Protein AF-A0A7Y2BCK3-F1 (afdb_monomer)

Mean predicted aligned error: 11.13 Å

Solvent-accessible surface area (backbone atoms only — not comparable to full-atom values): 11074 Å² total; per-residue (Å²): 118,50,78,43,62,47,98,85,68,47,69,37,36,41,38,41,73,64,92,89,54,73,45,38,37,38,45,57,86,55,35,32,26,47,72,89,39,81,45,35,42,51,53,100,53,35,34,34,30,66,45,73,72,34,45,85,80,38,72,44,79,44,58,61,60,30,71,58,57,48,76,44,50,20,14,27,37,40,29,35,29,29,45,40,78,15,57,39,37,36,42,43,14,52,76,38,77,44,80,39,88,71,47,43,71,51,91,92,41,46,80,46,78,48,76,46,71,61,82,76,62,79,88,41,76,38,62,36,38,45,46,55,50,100,86,65,50,68,35,35,34,32,30,61,77,78,72,79,85,60,85,56,82,86,26,51,76,45,78,51,49,65,46,99,84,68,49,69,55,79,74,94,81,82,96,77,93,80,81,87,71,97,80,82,81,80,135

Structure (mmCIF, N/CA/C/O backbone):
data_AF-A0A7Y2BCK3-F1
#
_entry.id   AF-A0A7Y2BCK3-F1
#
loop_
_atom_site.group_PDB
_atom_site.id
_atom_site.type_symbol
_atom_site.label_atom_id
_atom_site.label_alt_id
_atom_site.label_comp_id
_atom_site.label_asym_id
_atom_site.label_entity_id
_atom_site.label_seq_id
_atom_site.pdbx_PDB_ins_code
_atom_site.Cartn_x
_atom_site.Cartn_y
_atom_site.Cartn_z
_atom_site.occupancy
_atom_site.B_iso_or_equiv
_atom_site.auth_seq_id
_atom_site.auth_comp_id
_atom_site.auth_asym_id
_atom_site.auth_atom_id
_atom_site.pdbx_PDB_model_num
ATOM 1 N N . MET A 1 1 ? -6.746 15.003 18.433 1.00 86.12 1 MET A N 1
ATOM 2 C CA . MET A 1 1 ? -7.603 13.903 17.927 1.00 86.12 1 MET A CA 1
ATOM 3 C C . MET A 1 1 ? -8.877 13.864 18.757 1.00 86.12 1 MET A C 1
ATOM 5 O O . MET A 1 1 ? -8.801 14.179 19.937 1.00 86.12 1 MET A O 1
ATOM 9 N N . ILE A 1 2 ? -10.017 13.510 18.163 1.00 90.81 2 ILE A N 1
ATOM 10 C CA . ILE A 1 2 ? -11.317 13.408 18.849 1.00 90.81 2 ILE A CA 1
ATOM 11 C C . ILE A 1 2 ? -11.884 12.011 18.590 1.00 90.81 2 ILE A C 1
ATOM 13 O O . ILE A 1 2 ? -11.864 11.558 17.448 1.00 90.81 2 ILE A O 1
ATOM 17 N N . TYR A 1 3 ? -12.400 11.347 19.622 1.00 93.75 3 TYR A N 1
ATOM 18 C CA . TYR A 1 3 ? -12.991 10.011 19.525 1.00 93.75 3 TYR A CA 1
ATOM 19 C C . TYR A 1 3 ? -14.462 10.045 19.947 1.00 93.75 3 TYR A C 1
ATOM 21 O O . TYR A 1 3 ? -14.817 10.769 20.877 1.00 93.75 3 TYR A O 1
ATOM 29 N N . LYS A 1 4 ? -15.316 9.268 19.275 1.00 93.75 4 LYS A N 1
ATOM 30 C CA . LYS A 1 4 ? -16.707 9.041 19.690 1.00 93.75 4 LYS A CA 1
ATOM 31 C C . LYS A 1 4 ? -16.950 7.555 19.891 1.00 93.75 4 LYS A C 1
ATOM 33 O O . LYS A 1 4 ? -16.646 6.762 18.999 1.00 93.75 4 LYS A O 1
ATOM 38 N N . TYR A 1 5 ? -17.543 7.223 21.030 1.00 94.00 5 TYR A N 1
ATOM 39 C CA . TYR A 1 5 ? -17.850 5.859 21.438 1.00 94.00 5 TYR A CA 1
ATOM 40 C C . TYR A 1 5 ? -19.351 5.684 21.658 1.00 94.00 5 TYR A C 1
ATOM 42 O O . TYR A 1 5 ? -20.050 6.632 22.024 1.00 94.00 5 TYR A O 1
ATOM 50 N N . GLY A 1 6 ? -19.840 4.468 21.441 1.00 89.81 6 GLY A N 1
ATOM 51 C CA . GLY A 1 6 ? -21.158 4.041 21.889 1.00 89.81 6 GLY A CA 1
ATOM 52 C C . GLY A 1 6 ? -21.221 3.881 23.405 1.00 89.81 6 GLY A C 1
ATOM 53 O O . GLY A 1 6 ? -20.197 3.764 24.077 1.00 89.81 6 GLY A O 1
ATOM 54 N N . ALA A 1 7 ? -22.437 3.800 23.949 1.00 91.06 7 ALA A N 1
ATOM 55 C CA . ALA A 1 7 ? -22.654 3.528 25.375 1.00 91.06 7 ALA A CA 1
ATOM 56 C C . ALA A 1 7 ? -22.077 2.170 25.832 1.00 91.06 7 ALA A C 1
ATOM 58 O O . ALA A 1 7 ? -21.841 1.963 27.016 1.00 91.06 7 ALA A O 1
ATOM 59 N N . ASN A 1 8 ? -21.833 1.257 24.890 1.00 92.00 8 ASN A N 1
ATOM 60 C CA . ASN A 1 8 ? -21.194 -0.041 25.098 1.00 92.00 8 ASN A CA 1
ATOM 61 C C . ASN A 1 8 ? -19.653 0.000 24.981 1.00 92.00 8 ASN A C 1
ATOM 63 O O . ASN A 1 8 ? -19.024 -1.053 24.983 1.00 92.00 8 ASN A O 1
ATOM 67 N N . GLY A 1 9 ? -19.046 1.183 24.818 1.00 88.75 9 GLY A N 1
ATOM 68 C CA . GLY A 1 9 ? -17.598 1.351 24.654 1.00 88.75 9 GLY A CA 1
ATOM 69 C C . GLY A 1 9 ? -17.070 1.091 23.238 1.00 88.75 9 GLY A C 1
ATOM 70 O O . GLY A 1 9 ? -15.873 1.232 23.004 1.00 88.75 9 GLY A O 1
ATOM 71 N N . THR A 1 10 ? -17.923 0.750 22.266 1.00 90.69 10 THR A N 1
ATOM 72 C CA . THR A 1 10 ? -17.492 0.567 20.872 1.00 90.69 10 THR A CA 1
ATOM 73 C C . THR A 1 10 ? -17.064 1.898 20.261 1.00 90.69 10 THR A C 1
ATOM 75 O O . THR A 1 10 ? -17.814 2.872 20.309 1.00 90.69 10 THR A O 1
ATOM 78 N N . LEU A 1 11 ? -15.873 1.951 19.660 1.00 91.81 11 LEU A N 1
ATOM 79 C CA . LEU A 1 11 ? -15.420 3.114 18.897 1.00 91.81 11 LEU A CA 1
ATOM 80 C C . LEU A 1 11 ? -16.245 3.249 17.612 1.00 91.81 11 LEU A C 1
ATOM 82 O O . LEU A 1 11 ? -16.281 2.318 16.817 1.00 91.81 11 LEU A O 1
ATOM 86 N N . PHE A 1 12 ? -16.850 4.418 17.393 1.00 93.19 12 PHE A N 1
ATOM 87 C CA . PHE A 1 12 ? -17.615 4.726 16.180 1.00 93.19 12 PHE A CA 1
ATOM 88 C C . PHE A 1 12 ? -16.951 5.764 15.288 1.00 93.19 12 PHE A C 1
ATOM 90 O O . PHE A 1 12 ? -17.125 5.712 14.078 1.00 93.19 12 PHE A O 1
ATOM 97 N N . ARG A 1 13 ? -16.194 6.711 15.852 1.00 95.12 13 ARG A N 1
ATOM 98 C CA . ARG A 1 13 ? -15.546 7.762 15.056 1.00 95.12 13 ARG A CA 1
ATOM 99 C C . ARG A 1 13 ? -14.217 8.189 15.642 1.00 95.12 13 ARG A C 1
ATOM 101 O O . ARG A 1 13 ? -14.104 8.394 16.849 1.00 95.12 13 ARG A O 1
ATOM 108 N N . LYS A 1 14 ? -13.254 8.442 14.762 1.00 94.62 14 LYS A N 1
ATOM 109 C CA . LYS A 1 14 ? -12.003 9.143 15.044 1.00 94.62 14 LYS A CA 1
ATOM 110 C C . LYS A 1 14 ? -11.880 10.352 14.120 1.00 94.62 14 LYS A C 1
ATOM 112 O O . LYS A 1 14 ? -11.988 10.221 12.909 1.00 94.62 14 LYS A O 1
ATOM 117 N N . VAL A 1 15 ? -11.605 11.524 14.683 1.00 93.00 15 VAL A N 1
ATOM 118 C CA . VAL A 1 15 ? -11.299 12.747 13.931 1.00 93.00 15 VAL A CA 1
ATOM 119 C C . VAL A 1 15 ? -9.857 13.156 14.202 1.00 93.00 15 VAL A C 1
ATOM 121 O O . VAL A 1 15 ? -9.455 13.364 15.354 1.00 93.00 15 VAL A O 1
ATOM 124 N N . THR A 1 16 ? -9.079 13.286 13.134 1.00 91.31 16 THR A N 1
ATOM 125 C CA . THR A 1 16 ? -7.698 13.772 13.166 1.00 91.31 16 THR A CA 1
ATOM 126 C C . THR A 1 16 ? -7.648 15.123 12.469 1.00 91.31 16 THR A C 1
ATOM 128 O O . THR A 1 16 ? -8.132 15.252 11.352 1.00 91.31 16 THR A O 1
ATOM 131 N N . ILE A 1 17 ? -7.080 16.129 13.129 1.00 87.94 17 ILE A N 1
ATOM 132 C CA . ILE A 1 17 ? -6.948 17.483 12.587 1.00 87.94 17 ILE A CA 1
ATOM 133 C C . ILE A 1 17 ? -5.450 17.727 12.436 1.00 87.94 17 ILE A C 1
ATOM 135 O O . ILE A 1 17 ? -4.784 18.009 13.429 1.00 87.94 17 ILE A O 1
ATOM 139 N N . ASN A 1 18 ? -4.943 17.562 11.216 1.00 76.31 18 ASN A N 1
ATOM 140 C CA . ASN A 1 18 ? -3.590 17.955 10.831 1.00 76.31 18 ASN A CA 1
ATOM 141 C C . ASN A 1 18 ? -3.761 19.038 9.755 1.00 76.31 18 ASN A C 1
ATOM 143 O O . ASN A 1 18 ? -4.418 18.782 8.750 1.00 76.31 18 ASN A 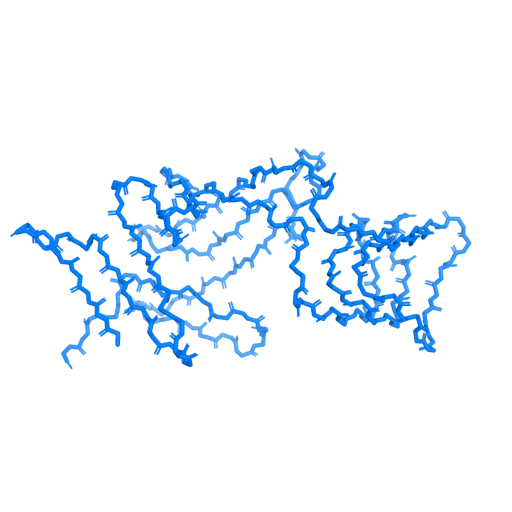O 1
ATOM 147 N N . ASP A 1 19 ? -3.249 20.244 9.999 1.00 56.94 19 ASP A N 1
ATOM 148 C CA . ASP A 1 19 ? -3.197 21.351 9.028 1.00 56.94 19 ASP A CA 1
ATOM 149 C C . ASP A 1 19 ? -4.547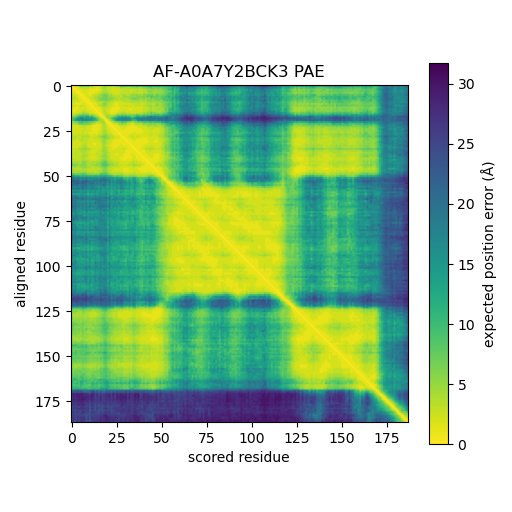 21.766 8.403 1.00 56.94 19 ASP A C 1
ATOM 151 O O . ASP A 1 19 ? -4.684 21.965 7.200 1.00 56.94 19 ASP A O 1
ATOM 155 N N . SER A 1 20 ? -5.553 21.972 9.260 1.00 71.75 20 SER A N 1
ATOM 156 C CA . SER A 1 20 ? -6.865 22.587 8.958 1.00 71.75 20 SER A CA 1
ATOM 157 C C . SER A 1 20 ? -7.897 21.752 8.186 1.00 71.75 20 SER A C 1
ATOM 159 O O . SER A 1 20 ? -9.067 22.134 8.192 1.00 71.75 20 SER A O 1
ATOM 161 N N . ILE A 1 21 ? -7.541 20.599 7.608 1.00 78.25 21 ILE A N 1
ATOM 162 C CA . ILE A 1 21 ? -8.526 19.675 7.016 1.00 78.25 21 ILE A CA 1
ATOM 163 C C . ILE A 1 21 ? -8.767 18.502 7.980 1.00 78.25 21 ILE A C 1
ATOM 165 O O . ILE A 1 21 ? -7.853 17.712 8.236 1.00 78.25 21 ILE A O 1
ATOM 169 N N . PRO A 1 22 ? -9.978 18.356 8.548 1.00 84.94 22 PRO A N 1
ATOM 170 C CA . PRO A 1 22 ? -10.284 17.224 9.407 1.00 84.94 22 PRO A CA 1
ATOM 171 C C . PRO A 1 22 ? -10.370 15.937 8.578 1.00 84.94 22 PRO A C 1
ATOM 173 O O . PRO A 1 22 ? -11.172 15.838 7.656 1.00 84.94 22 PRO A O 1
ATOM 176 N N . LYS A 1 23 ? -9.585 14.921 8.948 1.00 89.19 23 LYS A N 1
ATOM 177 C CA . LYS A 1 23 ? -9.788 13.537 8.500 1.00 89.19 23 LYS A CA 1
ATOM 178 C C . LYS A 1 23 ? -10.753 12.854 9.457 1.00 89.19 23 LYS A C 1
ATOM 180 O O . LYS A 1 23 ? -10.454 12.735 10.651 1.00 89.19 23 LYS A O 1
ATOM 185 N N . VAL A 1 24 ? -11.891 12.405 8.944 1.00 92.62 24 VAL A N 1
ATOM 186 C CA . VAL A 1 24 ? -12.929 11.715 9.714 1.00 92.62 24 VAL A CA 1
ATOM 187 C C . VAL A 1 24 ? -12.912 10.243 9.337 1.00 92.62 24 VAL A C 1
ATOM 189 O O . VAL A 1 24 ? -13.117 9.907 8.179 1.00 92.62 24 VAL A O 1
ATOM 192 N N . LYS A 1 25 ? -12.663 9.369 10.313 1.00 93.56 25 LYS A N 1
ATOM 193 C CA . LYS A 1 25 ? -12.772 7.920 10.153 1.00 93.56 25 LYS A CA 1
ATOM 194 C C . LYS A 1 25 ? -13.950 7.398 10.963 1.00 93.56 25 LYS A C 1
ATOM 196 O O . LYS A 1 25 ? -13.974 7.604 12.178 1.00 93.56 25 LYS A O 1
ATOM 201 N N . ASP A 1 26 ? -14.897 6.746 10.304 1.00 95.06 26 ASP A N 1
ATOM 202 C CA . ASP A 1 26 ? -16.061 6.111 10.922 1.00 95.06 26 ASP A CA 1
ATOM 203 C C . ASP A 1 26 ? -15.913 4.591 10.919 1.00 95.06 26 ASP A C 1
ATOM 205 O O . ASP A 1 26 ? -15.428 4.015 9.952 1.00 95.06 26 ASP A O 1
ATOM 209 N N . TYR A 1 27 ? -16.337 3.955 12.008 1.00 94.69 27 TYR A N 1
ATOM 210 C CA . TYR A 1 27 ? -16.251 2.515 12.235 1.00 94.69 27 TYR A CA 1
ATOM 211 C C . TYR A 1 27 ? -17.672 1.975 12.416 1.00 94.69 27 TYR A C 1
ATOM 213 O O . TYR A 1 27 ? -18.249 2.089 13.497 1.00 94.69 27 TYR A O 1
ATOM 221 N N . ILE A 1 28 ? -18.270 1.427 11.358 1.00 92.94 28 ILE A N 1
ATOM 222 C CA . ILE A 1 28 ? -19.665 0.969 11.357 1.00 92.94 28 ILE A CA 1
ATOM 223 C C . ILE A 1 28 ? -19.692 -0.529 11.060 1.00 92.94 28 ILE A C 1
ATOM 225 O O . ILE A 1 28 ? -19.706 -0.964 9.909 1.00 92.94 28 ILE A O 1
ATOM 229 N N . GLY A 1 29 ? -19.700 -1.328 12.129 1.00 91.06 29 GLY A N 1
ATOM 230 C CA . GLY A 1 29 ? -19.609 -2.784 12.027 1.00 91.06 29 GLY A CA 1
ATOM 231 C C . GLY A 1 29 ? -18.319 -3.202 11.321 1.00 91.06 29 GLY A C 1
ATOM 232 O O . GLY A 1 29 ? -17.220 -2.803 11.720 1.00 91.06 29 GLY A O 1
ATOM 233 N N . ASP A 1 30 ? -18.467 -3.977 10.251 1.00 94.12 30 ASP A N 1
ATOM 234 C CA . ASP A 1 30 ? -17.345 -4.449 9.444 1.00 94.12 30 ASP A CA 1
ATOM 235 C C . ASP A 1 30 ? -16.844 -3.411 8.430 1.00 94.12 30 ASP A C 1
ATOM 237 O O . ASP A 1 30 ? -15.820 -3.635 7.795 1.00 94.12 30 ASP A O 1
ATOM 241 N N . ILE A 1 31 ? -17.505 -2.258 8.289 1.00 94.75 31 ILE A N 1
ATOM 242 C CA . ILE A 1 31 ? -17.139 -1.243 7.298 1.00 94.75 31 ILE A CA 1
ATOM 243 C C . ILE A 1 31 ? -16.509 -0.032 7.987 1.00 94.75 31 ILE A C 1
ATOM 245 O O . ILE A 1 31 ? -17.096 0.573 8.887 1.00 94.75 31 ILE A O 1
ATOM 249 N N . ASP A 1 32 ? -15.316 0.335 7.533 1.00 94.19 32 ASP A N 1
ATOM 250 C CA . ASP A 1 32 ? -14.675 1.604 7.852 1.00 94.19 32 ASP A CA 1
ATOM 251 C C . ASP A 1 32 ? -14.922 2.603 6.722 1.00 94.19 32 ASP A C 1
ATOM 253 O O . ASP A 1 32 ? -14.783 2.262 5.545 1.00 94.19 32 ASP A O 1
ATOM 257 N N . TYR A 1 33 ? -15.203 3.851 7.087 1.00 92.00 33 TYR A N 1
ATOM 258 C CA . TYR A 1 33 ? -15.305 4.967 6.151 1.00 92.00 33 TYR A CA 1
ATOM 259 C C . TYR A 1 33 ? -14.229 6.002 6.453 1.00 92.00 33 TYR A C 1
ATOM 261 O O . TYR A 1 33 ? -13.951 6.284 7.620 1.00 92.00 33 TYR A O 1
ATOM 269 N N . LEU A 1 34 ? -13.661 6.602 5.413 1.00 89.69 34 LEU A N 1
ATOM 270 C CA . LEU A 1 34 ? -12.767 7.747 5.496 1.00 89.69 34 LEU A CA 1
ATOM 271 C C . LEU A 1 34 ? -13.407 8.904 4.731 1.00 89.69 34 LEU A C 1
ATOM 273 O O . LEU A 1 34 ? -13.564 8.831 3.522 1.00 89.69 34 LEU A O 1
ATOM 277 N N . ASN A 1 35 ? -13.754 9.978 5.440 1.00 88.94 35 ASN A N 1
ATOM 278 C CA . ASN A 1 35 ? -14.421 11.154 4.876 1.00 88.94 35 ASN A CA 1
ATOM 279 C C . ASN A 1 35 ? -15.677 10.797 4.056 1.00 88.94 35 ASN A C 1
ATOM 281 O O . ASN A 1 35 ? -15.848 11.296 2.954 1.00 88.94 35 ASN A O 1
ATOM 285 N N . GLU A 1 36 ? -16.547 9.945 4.611 1.00 88.94 36 GLU A N 1
ATOM 286 C CA . GLU A 1 36 ? -17.803 9.459 3.996 1.00 88.94 36 GLU A CA 1
ATOM 287 C C . GLU A 1 36 ? -17.639 8.425 2.866 1.00 88.94 36 GLU A C 1
ATOM 289 O O . GLU A 1 36 ? -18.595 7.710 2.568 1.00 88.94 36 GLU A O 1
ATOM 294 N N . ASP A 1 37 ? -16.433 8.237 2.327 1.00 87.56 37 ASP A N 1
ATOM 295 C CA . ASP A 1 37 ? -16.128 7.161 1.383 1.00 87.56 37 ASP A CA 1
ATOM 296 C C . ASP A 1 37 ? -15.775 5.851 2.093 1.00 87.56 37 ASP A C 1
ATOM 298 O O . ASP A 1 37 ? -15.164 5.849 3.163 1.00 87.56 37 ASP A O 1
ATOM 302 N N . ILE A 1 38 ? -16.130 4.712 1.488 1.00 89.38 38 ILE A N 1
ATOM 303 C CA . ILE A 1 38 ? -15.723 3.391 1.991 1.00 89.38 38 ILE A CA 1
ATOM 304 C C . ILE A 1 38 ? -14.196 3.276 1.915 1.00 89.38 38 ILE A C 1
ATOM 306 O O . ILE A 1 38 ? -13.623 3.338 0.828 1.00 89.38 38 ILE A O 1
ATOM 310 N N . ASP A 1 39 ? -13.573 3.051 3.071 1.00 88.25 39 ASP A N 1
ATOM 311 C CA . ASP A 1 39 ? -12.136 2.808 3.233 1.00 88.25 39 ASP A CA 1
ATOM 312 C C . ASP A 1 39 ? -11.868 1.297 3.231 1.00 88.25 39 ASP A C 1
ATOM 314 O O . ASP A 1 39 ? -11.135 0.779 2.387 1.00 88.25 39 ASP A O 1
ATOM 318 N N . LYS A 1 40 ? -12.520 0.557 4.143 1.00 93.06 40 LYS A N 1
ATOM 319 C CA . LYS A 1 40 ? -12.306 -0.891 4.304 1.00 93.06 40 LYS A CA 1
ATOM 320 C C . LYS A 1 40 ? -13.589 -1.647 4.588 1.00 93.06 40 LYS A C 1
ATOM 322 O O . LYS A 1 40 ? -14.418 -1.192 5.364 1.00 93.06 40 LYS A O 1
ATOM 327 N N . ILE A 1 41 ? -13.694 -2.852 4.043 1.00 94.88 41 ILE A N 1
ATOM 328 C CA . ILE A 1 41 ? -14.712 -3.846 4.389 1.00 94.88 41 ILE A CA 1
ATOM 329 C C . ILE A 1 41 ? -13.988 -5.033 5.021 1.00 94.88 41 ILE A C 1
ATOM 331 O O . ILE A 1 41 ? -13.274 -5.772 4.350 1.00 94.88 41 ILE A O 1
ATOM 335 N N . LYS A 1 42 ? -14.126 -5.207 6.327 1.00 94.62 42 LYS A N 1
ATOM 336 C CA . LYS A 1 42 ? -13.458 -6.253 7.102 1.00 94.62 42 LYS A CA 1
ATOM 337 C C . LYS A 1 42 ? -14.201 -7.575 6.956 1.00 94.62 42 LYS A C 1
ATOM 339 O O . LYS A 1 42 ? -15.416 -7.621 6.801 1.00 94.62 42 LYS A O 1
ATOM 344 N N . HIS A 1 43 ? -13.456 -8.663 7.046 1.00 93.50 43 HIS A N 1
ATOM 345 C CA . HIS A 1 43 ? -13.994 -10.012 7.154 1.00 93.50 43 HIS A CA 1
ATOM 346 C C . HIS A 1 43 ? -13.098 -10.847 8.074 1.00 93.50 43 HIS A C 1
ATOM 348 O O . HIS A 1 43 ? -12.034 -10.408 8.509 1.00 93.50 43 HIS A O 1
ATOM 354 N N . GLN A 1 44 ? -13.512 -12.079 8.377 1.00 92.38 44 GLN A N 1
ATOM 355 C CA . GLN A 1 44 ? -12.822 -12.940 9.349 1.00 92.38 44 GLN A CA 1
ATOM 356 C C . GLN A 1 44 ? -11.318 -13.115 9.064 1.00 92.38 44 GLN A C 1
ATOM 358 O O . GLN A 1 44 ? -10.510 -13.171 9.992 1.00 92.38 44 GLN A O 1
ATOM 363 N N . ASN A 1 45 ? -10.962 -13.163 7.780 1.00 92.50 45 ASN A N 1
ATOM 364 C CA .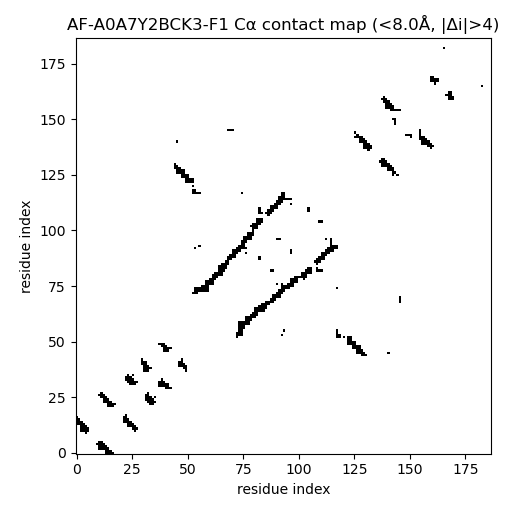 ASN A 1 45 ? -9.615 -13.471 7.304 1.00 92.50 45 ASN A CA 1
ATOM 365 C C . ASN A 1 45 ? -8.846 -12.244 6.800 1.00 92.50 45 ASN A C 1
ATOM 367 O O . ASN A 1 45 ? -7.803 -12.429 6.185 1.00 92.50 45 ASN A O 1
ATOM 371 N N . GLY A 1 46 ? -9.341 -11.023 7.017 1.00 94.88 46 GLY A N 1
ATOM 372 C CA . GLY A 1 46 ? -8.668 -9.810 6.560 1.00 94.88 46 GLY A CA 1
ATOM 373 C C . GLY A 1 46 ? -9.630 -8.677 6.229 1.00 94.88 46 GLY A C 1
ATOM 374 O O . GLY A 1 46 ? -10.551 -8.390 6.995 1.00 94.88 46 GLY A O 1
ATOM 375 N N . TYR A 1 47 ? -9.381 -7.982 5.126 1.00 95.38 47 TYR A N 1
ATOM 376 C CA . TYR A 1 47 ? -10.209 -6.866 4.691 1.00 95.38 47 TYR A CA 1
ATOM 377 C C . TYR A 1 47 ? -10.083 -6.608 3.190 1.00 95.38 47 TYR A C 1
ATOM 379 O O . TYR A 1 47 ? -9.052 -6.833 2.563 1.00 95.38 47 TYR A O 1
ATOM 387 N N . ILE A 1 48 ? -11.137 -6.040 2.633 1.00 93.94 48 ILE A N 1
ATOM 388 C CA . ILE A 1 48 ? -11.182 -5.507 1.284 1.00 93.94 48 ILE A CA 1
ATOM 389 C C . ILE A 1 48 ? -10.980 -3.996 1.392 1.00 93.94 48 ILE A C 1
ATOM 391 O O . ILE A 1 48 ? -11.598 -3.358 2.242 1.00 93.94 48 ILE A O 1
ATOM 395 N N . GLN A 1 49 ? -10.124 -3.417 0.560 1.00 90.12 49 GLN A N 1
ATOM 396 C CA . GLN A 1 49 ? -9.951 -1.963 0.463 1.00 90.12 49 GLN A CA 1
ATOM 397 C C . GLN A 1 49 ? -9.981 -1.539 -1.001 1.00 90.12 49 GLN A C 1
ATOM 399 O O . GLN A 1 49 ? -9.717 -2.360 -1.884 1.00 90.12 49 GLN A O 1
ATOM 404 N N . LYS A 1 50 ? -10.299 -0.274 -1.278 1.00 80.94 50 LYS A N 1
ATOM 405 C CA . LYS A 1 50 ? -10.117 0.255 -2.632 1.00 80.94 50 LYS A CA 1
ATOM 406 C C . LYS A 1 50 ? -8.626 0.197 -2.983 1.00 80.94 50 LYS A C 1
ATOM 408 O O . LYS A 1 50 ? -7.783 0.636 -2.203 1.00 80.94 50 LYS A O 1
ATOM 413 N N . LYS A 1 51 ? -8.299 -0.400 -4.130 1.00 74.50 51 LYS A N 1
ATOM 414 C CA . LYS A 1 51 ? -6.965 -0.338 -4.731 1.00 74.50 51 LYS A CA 1
ATOM 415 C C . LYS A 1 51 ? -6.872 1.042 -5.364 1.00 74.50 51 LYS A C 1
ATOM 417 O O . LYS A 1 51 ? -7.418 1.256 -6.445 1.00 74.50 51 LYS A O 1
ATOM 422 N N . ASP A 1 52 ? -6.240 1.978 -4.662 1.00 66.50 52 ASP A N 1
ATOM 423 C CA . ASP A 1 52 ? -5.922 3.281 -5.238 1.00 66.50 52 ASP A CA 1
ATOM 424 C C . ASP A 1 52 ? -4.985 3.040 -6.421 1.00 66.50 52 ASP A C 1
ATOM 426 O O . ASP A 1 52 ? -3.805 2.732 -6.245 1.00 66.50 52 ASP A O 1
ATOM 430 N N . TYR A 1 53 ? -5.532 3.129 -7.635 1.00 62.66 53 TYR A N 1
ATOM 431 C CA . TYR A 1 53 ? -4.768 2.891 -8.854 1.00 62.66 53 TYR A CA 1
ATOM 432 C C . TYR A 1 53 ? -3.639 3.872 -9.016 1.00 62.66 53 TYR A C 1
ATOM 434 O O . TYR A 1 53 ? -2.652 3.534 -9.628 1.00 62.66 53 TYR A O 1
ATOM 442 N N . CYS A 1 54 ? -3.787 5.076 -8.494 1.00 64.12 54 CYS A N 1
ATOM 443 C CA . CYS A 1 54 ? -2.751 6.074 -8.456 1.00 64.12 54 CYS A CA 1
ATOM 444 C C . CYS A 1 54 ? -3.067 6.999 -7.289 1.00 64.12 54 CYS A C 1
ATOM 446 O O . CYS A 1 54 ? -4.214 7.394 -7.080 1.00 64.12 54 CYS A O 1
ATOM 448 N N . ASN A 1 55 ? -2.030 7.379 -6.553 1.00 67.44 55 ASN A N 1
ATOM 449 C CA . ASN A 1 55 ? -2.122 8.480 -5.617 1.00 67.44 55 ASN A CA 1
ATOM 450 C C . ASN A 1 55 ? -1.618 9.758 -6.322 1.00 67.44 55 ASN A C 1
ATOM 452 O O . ASN A 1 55 ? -0.417 9.832 -6.606 1.00 67.44 55 ASN A O 1
ATOM 456 N N . PRO A 1 56 ? -2.483 10.769 -6.548 1.00 67.00 56 PRO A N 1
ATOM 457 C CA . PRO A 1 56 ? -2.165 11.980 -7.319 1.00 67.00 56 PRO A CA 1
ATOM 458 C C . PRO A 1 56 ? -1.165 12.909 -6.611 1.00 67.00 56 PRO A C 1
ATOM 460 O O . PRO A 1 56 ? -0.820 13.973 -7.105 1.00 67.00 56 PRO A O 1
ATOM 463 N N . THR A 1 57 ? -0.689 12.530 -5.424 1.00 74.00 57 THR A N 1
ATOM 464 C CA . THR A 1 57 ? 0.353 13.256 -4.683 1.00 74.00 57 THR A CA 1
ATOM 465 C C . THR A 1 57 ? 1.607 12.417 -4.447 1.00 74.00 57 THR A C 1
ATOM 467 O O . THR A 1 57 ? 2.605 12.922 -3.933 1.00 74.00 57 THR A O 1
ATOM 470 N N . LEU A 1 58 ? 1.577 11.127 -4.794 1.00 82.44 58 LEU A N 1
ATOM 471 C CA . LEU A 1 58 ? 2.697 10.226 -4.565 1.00 82.44 58 LEU A CA 1
ATOM 472 C C . LEU A 1 58 ? 3.809 10.499 -5.577 1.00 82.44 58 LEU A C 1
ATOM 474 O O . LEU A 1 58 ? 3.585 10.459 -6.783 1.00 82.44 58 LEU A O 1
ATOM 478 N N . GLN A 1 59 ? 5.016 10.705 -5.060 1.00 87.56 59 GLN A N 1
ATOM 479 C CA . GLN A 1 59 ? 6.255 10.684 -5.830 1.00 87.56 59 GLN A CA 1
ATOM 480 C C . GLN A 1 59 ? 6.950 9.347 -5.563 1.00 87.56 59 GLN A C 1
ATOM 482 O O . GLN A 1 59 ? 7.271 9.027 -4.415 1.00 87.56 59 GLN A O 1
ATOM 487 N N . LEU A 1 60 ? 7.132 8.542 -6.603 1.00 89.62 60 LEU A N 1
ATOM 488 C CA . LEU A 1 60 ? 7.704 7.208 -6.518 1.00 89.62 60 LEU A CA 1
ATOM 489 C C . LEU A 1 60 ? 9.156 7.228 -6.998 1.00 89.62 60 LEU A C 1
ATOM 491 O O . LEU A 1 60 ? 9.447 7.691 -8.097 1.00 89.62 60 LEU A O 1
ATOM 495 N N . HIS A 1 61 ? 10.056 6.687 -6.182 1.00 92.50 61 HIS A N 1
ATOM 496 C CA . HIS A 1 61 ? 11.462 6.511 -6.528 1.00 92.50 61 HIS A CA 1
ATOM 497 C C . HIS A 1 61 ? 11.755 5.020 -6.659 1.00 92.50 61 HIS A C 1
ATOM 499 O O . HIS A 1 61 ? 11.593 4.274 -5.697 1.00 92.50 61 HIS A O 1
ATOM 505 N N . LEU A 1 62 ? 12.153 4.601 -7.856 1.00 92.38 62 LEU A N 1
ATOM 506 C CA . LEU A 1 62 ? 12.399 3.211 -8.212 1.00 92.38 62 LEU A CA 1
ATOM 507 C C . LEU A 1 62 ? 13.885 3.005 -8.508 1.00 92.38 62 LEU A C 1
ATOM 509 O O . LEU A 1 62 ? 14.471 3.703 -9.341 1.00 92.38 62 LEU A O 1
ATOM 513 N N . SER A 1 63 ? 14.487 2.038 -7.828 1.00 93.12 63 SER A N 1
ATOM 514 C CA . SER A 1 63 ? 15.894 1.667 -7.968 1.00 93.12 63 SER A CA 1
ATOM 515 C C . SER A 1 63 ? 16.044 0.160 -8.144 1.00 93.12 63 SER A C 1
ATOM 517 O O . SER A 1 63 ? 15.058 -0.577 -8.141 1.00 93.12 63 SER A O 1
ATOM 519 N N . ASP A 1 64 ? 17.293 -0.272 -8.306 1.00 94.19 64 ASP A N 1
ATOM 520 C CA . ASP A 1 64 ? 17.686 -1.680 -8.335 1.00 94.19 64 ASP A CA 1
ATOM 521 C C . ASP A 1 64 ? 17.044 -2.464 -9.487 1.00 94.19 64 ASP A C 1
ATOM 523 O O . ASP A 1 64 ? 16.772 -1.909 -10.555 1.00 94.19 64 ASP A O 1
ATOM 527 N N . ASN A 1 65 ? 16.891 -3.769 -9.305 1.00 92.62 65 ASN A N 1
ATOM 528 C CA . ASN A 1 65 ? 16.317 -4.669 -10.287 1.00 92.62 65 ASN A CA 1
ATOM 529 C C . ASN A 1 65 ? 14.791 -4.730 -10.149 1.00 92.62 65 ASN A C 1
ATOM 531 O O . ASN A 1 65 ? 14.222 -4.690 -9.056 1.00 92.62 65 ASN A O 1
ATOM 535 N N . GLU A 1 66 ? 14.104 -4.840 -11.277 1.00 92.69 66 GLU A N 1
ATOM 536 C CA . GLU A 1 66 ? 12.723 -5.298 -11.317 1.00 92.69 66 GLU A CA 1
ATOM 537 C C . GLU A 1 66 ? 12.711 -6.832 -11.306 1.00 92.69 66 GLU A C 1
ATOM 539 O O . GLU A 1 66 ? 12.917 -7.473 -12.336 1.00 92.69 66 GLU A O 1
ATOM 544 N N . GLU A 1 67 ? 12.485 -7.422 -10.133 1.00 89.00 67 GLU A N 1
ATOM 545 C CA . GLU A 1 67 ? 12.487 -8.881 -9.963 1.00 89.00 67 GLU A CA 1
ATOM 546 C C . GLU A 1 67 ? 11.261 -9.564 -10.587 1.00 89.00 67 GLU A C 1
ATOM 548 O O . GLU A 1 67 ? 11.351 -10.695 -11.057 1.00 89.00 67 GLU A O 1
ATOM 553 N N . ILE A 1 68 ? 10.127 -8.867 -10.657 1.00 83.69 68 ILE A N 1
ATOM 554 C CA . ILE A 1 68 ? 8.855 -9.403 -11.150 1.00 83.69 68 ILE A CA 1
ATOM 555 C C . ILE A 1 68 ? 8.123 -8.377 -12.011 1.00 83.69 68 ILE A C 1
ATOM 557 O O . ILE A 1 68 ? 8.288 -7.174 -11.838 1.00 83.69 68 ILE A O 1
ATOM 561 N N . SER A 1 69 ? 7.305 -8.844 -12.952 1.00 86.50 69 SER A N 1
ATOM 562 C CA . SER A 1 69 ? 6.540 -7.945 -13.817 1.00 86.50 69 SER A CA 1
ATOM 563 C C . SER A 1 69 ? 5.472 -7.202 -13.014 1.00 86.50 69 SER A C 1
ATOM 565 O O . SER A 1 69 ? 4.551 -7.819 -12.483 1.00 86.50 69 SER A O 1
ATOM 567 N N . LEU A 1 70 ? 5.597 -5.878 -12.940 1.00 83.31 70 LEU A N 1
ATOM 568 C CA . LEU A 1 70 ? 4.710 -5.010 -12.170 1.00 83.31 70 LEU A CA 1
ATOM 569 C C . LEU A 1 70 ? 4.383 -3.724 -12.923 1.00 83.31 70 LEU A C 1
ATOM 571 O O . LEU A 1 70 ? 5.190 -3.195 -13.690 1.00 83.31 70 LEU A O 1
ATOM 575 N N . ASP A 1 71 ? 3.206 -3.188 -12.618 1.00 86.06 71 ASP A N 1
ATOM 576 C CA . ASP A 1 71 ? 2.765 -1.882 -13.081 1.00 86.06 71 ASP A CA 1
ATOM 577 C C . ASP A 1 71 ? 2.828 -0.872 -11.928 1.00 86.06 71 ASP A C 1
ATOM 579 O O . ASP A 1 71 ? 2.334 -1.120 -10.826 1.00 86.06 71 ASP A O 1
ATOM 583 N N . TYR A 1 72 ? 3.412 0.293 -12.197 1.00 85.81 72 TYR A N 1
ATOM 584 C CA . TYR A 1 72 ? 3.598 1.376 -11.242 1.00 85.81 72 TYR A CA 1
ATOM 585 C C . TYR A 1 72 ? 2.770 2.585 -11.608 1.00 85.81 72 TYR A C 1
ATOM 587 O O . TYR A 1 72 ? 2.692 2.991 -12.769 1.00 85.81 72 TYR A O 1
ATOM 595 N N . TYR A 1 73 ? 2.227 3.198 -10.565 1.00 82.12 73 TYR A N 1
ATOM 596 C CA . TYR A 1 73 ? 1.304 4.301 -10.690 1.00 82.12 73 TYR A CA 1
ATOM 597 C C . TYR A 1 73 ? 1.572 5.356 -9.617 1.00 82.12 73 TYR A C 1
ATOM 599 O O . TYR A 1 73 ? 1.598 5.048 -8.422 1.00 82.12 73 TYR A O 1
ATOM 607 N N . ALA A 1 74 ? 1.785 6.604 -10.028 1.00 84.38 74 ALA A N 1
ATOM 608 C CA . ALA A 1 74 ? 2.087 7.713 -9.120 1.00 84.38 74 ALA A CA 1
ATOM 609 C C . ALA A 1 74 ? 1.784 9.066 -9.785 1.00 84.38 74 ALA A C 1
ATOM 611 O O . ALA A 1 74 ? 1.568 9.117 -10.989 1.00 84.38 74 ALA A O 1
ATOM 612 N N . SER A 1 75 ? 1.816 10.179 -9.049 1.00 86.69 75 SER A N 1
ATOM 613 C CA . SER A 1 75 ? 1.811 11.499 -9.703 1.00 86.69 75 SER A CA 1
ATOM 614 C C . SER A 1 75 ? 3.149 11.745 -10.405 1.00 86.69 75 SER A C 1
ATOM 616 O O . SER A 1 75 ? 3.169 12.130 -11.570 1.00 86.69 75 SER A O 1
ATOM 618 N N . GLY A 1 76 ? 4.273 11.409 -9.766 1.00 91.12 76 GLY A N 1
ATOM 619 C CA . GLY A 1 76 ? 5.587 11.414 -10.412 1.00 91.12 76 GLY A CA 1
ATOM 620 C C . GLY A 1 76 ? 6.367 10.129 -10.170 1.00 91.12 76 GLY A C 1
ATOM 621 O O . GLY A 1 76 ? 6.338 9.578 -9.071 1.00 91.12 76 GLY A O 1
ATOM 622 N N . ILE A 1 77 ? 7.071 9.642 -11.193 1.00 94.12 77 ILE A N 1
ATOM 623 C CA . ILE A 1 77 ? 7.933 8.455 -11.114 1.00 94.12 77 ILE A CA 1
ATOM 624 C C . ILE A 1 77 ? 9.361 8.847 -11.491 1.00 94.12 77 ILE A C 1
ATOM 626 O O . ILE A 1 77 ? 9.600 9.351 -12.584 1.00 94.12 77 ILE A O 1
ATOM 630 N N . PHE A 1 78 ? 10.326 8.563 -10.619 1.00 97.06 78 PHE A N 1
ATOM 631 C CA . PHE A 1 78 ? 11.760 8.736 -10.857 1.00 97.06 78 PHE A CA 1
ATOM 632 C C . PHE A 1 78 ? 12.438 7.373 -10.797 1.00 97.06 78 PHE A C 1
ATOM 634 O O . PHE A 1 78 ? 12.369 6.700 -9.772 1.00 97.06 78 PHE A O 1
ATOM 641 N N . SER A 1 79 ? 13.097 6.953 -11.874 1.00 97.69 79 SER A N 1
ATOM 642 C CA . SER A 1 79 ? 13.564 5.569 -11.992 1.00 97.69 79 SER A CA 1
ATOM 643 C C . SER A 1 79 ? 15.015 5.477 -12.445 1.00 97.69 79 SER A C 1
ATOM 645 O O . SER A 1 79 ? 15.360 5.991 -13.505 1.00 97.69 79 SER A O 1
ATOM 647 N N . THR A 1 80 ? 15.841 4.760 -11.680 1.00 97.06 80 THR A N 1
ATOM 648 C CA . THR A 1 80 ? 17.147 4.219 -12.113 1.00 97.06 80 THR A CA 1
ATOM 649 C C . THR A 1 80 ? 17.081 2.703 -12.333 1.00 97.06 80 THR A C 1
ATOM 651 O O . THR A 1 80 ? 18.110 2.035 -12.284 1.00 97.06 80 THR A O 1
ATOM 654 N N . ARG A 1 81 ? 15.872 2.146 -12.461 1.00 96.69 81 ARG A N 1
ATOM 655 C CA . ARG A 1 81 ? 15.614 0.705 -12.405 1.00 96.69 81 ARG A CA 1
ATOM 656 C C . ARG A 1 81 ? 16.144 -0.060 -13.615 1.00 96.69 81 ARG A C 1
ATOM 658 O O . ARG A 1 81 ? 16.145 0.464 -14.729 1.00 96.69 81 ARG A O 1
ATOM 665 N N . ILE A 1 82 ? 16.531 -1.309 -13.385 1.00 96.94 82 ILE A N 1
ATOM 666 C CA . ILE A 1 82 ? 16.889 -2.272 -14.427 1.00 96.94 82 ILE A CA 1
ATOM 667 C C . ILE A 1 82 ? 15.738 -3.270 -14.548 1.00 96.94 82 ILE A C 1
ATOM 669 O O . ILE A 1 82 ? 15.434 -3.970 -13.584 1.00 96.94 82 ILE A O 1
ATOM 673 N N . ILE A 1 83 ? 15.086 -3.351 -15.710 1.00 96.31 83 ILE A N 1
ATOM 674 C CA . ILE A 1 83 ? 13.938 -4.253 -15.915 1.00 96.31 83 ILE A CA 1
ATOM 675 C C . ILE A 1 83 ? 14.431 -5.687 -16.151 1.00 96.31 83 ILE A C 1
ATOM 677 O O . ILE A 1 83 ? 14.521 -6.151 -17.285 1.00 96.31 83 ILE A O 1
ATOM 681 N N . ASN A 1 84 ? 14.858 -6.351 -15.076 1.00 93.12 84 ASN A N 1
ATOM 682 C CA . ASN A 1 84 ? 15.426 -7.696 -15.082 1.00 93.12 84 ASN A CA 1
ATOM 683 C C . ASN A 1 84 ? 15.466 -8.270 -13.657 1.00 93.12 84 ASN A C 1
ATOM 685 O O . ASN A 1 84 ? 15.977 -7.569 -12.785 1.00 93.12 84 ASN A O 1
ATOM 689 N N . PRO A 1 85 ? 15.073 -9.537 -13.425 1.00 92.19 85 PRO A N 1
ATOM 690 C CA . PRO A 1 85 ? 14.570 -10.539 -14.373 1.00 92.19 85 PRO A CA 1
ATOM 691 C C . PRO A 1 85 ? 13.136 -10.359 -14.889 1.00 92.19 85 PRO A C 1
ATOM 693 O O . PRO A 1 85 ? 12.751 -11.144 -15.757 1.00 92.19 85 PRO A O 1
ATOM 696 N N . ALA A 1 86 ? 12.372 -9.355 -14.450 1.00 90.69 86 ALA A N 1
ATOM 697 C CA . ALA A 1 86 ? 11.007 -9.111 -14.929 1.00 90.69 86 ALA A CA 1
ATOM 698 C C . ALA A 1 86 ? 10.902 -9.093 -16.461 1.00 90.69 86 ALA A C 1
ATOM 700 O O . ALA A 1 86 ? 11.825 -8.663 -17.154 1.00 90.69 86 ALA A O 1
ATOM 701 N N . ASP A 1 87 ? 9.785 -9.576 -17.006 1.00 93.19 87 ASP A N 1
ATOM 702 C CA . ASP A 1 87 ? 9.540 -9.583 -18.454 1.00 93.19 87 ASP A CA 1
ATOM 703 C C . ASP A 1 87 ? 8.977 -8.254 -18.951 1.00 93.19 87 ASP A C 1
ATOM 705 O O . ASP A 1 87 ? 9.273 -7.823 -20.071 1.00 93.19 87 ASP A O 1
ATOM 709 N N . SER A 1 88 ? 8.190 -7.584 -18.111 1.00 94.00 88 SER A N 1
ATOM 710 C CA . SER A 1 88 ? 7.554 -6.327 -18.467 1.00 94.00 88 SER A CA 1
ATOM 711 C C . SER A 1 88 ? 7.288 -5.435 -17.268 1.00 94.00 88 SER A C 1
ATOM 713 O O . SER A 1 88 ? 6.896 -5.919 -16.210 1.00 94.00 88 SER A O 1
ATOM 715 N N . THR A 1 89 ? 7.358 -4.129 -17.492 1.00 93.88 89 THR A N 1
ATOM 716 C CA . THR A 1 89 ? 6.944 -3.121 -16.514 1.00 93.88 89 THR A CA 1
ATOM 717 C C . THR A 1 89 ? 6.217 -1.982 -17.205 1.00 93.88 89 THR A C 1
ATOM 719 O O . THR A 1 89 ? 6.626 -1.540 -18.285 1.00 93.88 89 THR A O 1
ATOM 722 N N . LYS A 1 90 ? 5.165 -1.465 -16.568 1.00 92.19 90 LYS A N 1
ATOM 723 C CA . LYS A 1 90 ? 4.468 -0.257 -17.015 1.00 92.19 90 LYS A CA 1
ATOM 724 C C . LYS A 1 90 ? 4.564 0.846 -15.974 1.00 92.19 90 LYS A C 1
ATOM 726 O O . LYS A 1 90 ? 4.263 0.619 -14.811 1.00 92.19 90 LYS A O 1
ATOM 731 N N . TYR A 1 91 ? 4.920 2.053 -16.394 1.00 92.62 91 TYR A N 1
ATOM 732 C CA . TYR A 1 91 ? 4.819 3.268 -15.588 1.00 92.62 91 TYR A CA 1
ATOM 733 C C . TYR A 1 91 ? 3.652 4.114 -16.104 1.00 92.62 91 TYR A C 1
ATOM 735 O O . TYR A 1 91 ? 3.649 4.517 -17.265 1.00 92.62 91 TYR A O 1
ATOM 743 N N . LEU A 1 92 ? 2.668 4.398 -15.256 1.00 87.69 92 LEU A N 1
ATOM 744 C CA . LEU A 1 92 ? 1.617 5.377 -15.529 1.00 87.69 92 LEU A CA 1
ATOM 745 C C . LEU A 1 92 ? 1.745 6.516 -14.517 1.00 87.69 92 LEU A C 1
ATOM 747 O O . LEU A 1 92 ? 1.643 6.277 -13.315 1.00 87.69 92 LEU A O 1
ATOM 751 N N . ALA A 1 93 ? 1.970 7.743 -14.988 1.00 88.62 93 ALA A N 1
ATOM 752 C CA . ALA A 1 93 ? 2.051 8.901 -14.102 1.00 88.62 93 ALA A CA 1
ATOM 753 C C . ALA A 1 93 ? 1.103 10.034 -14.493 1.00 88.62 93 ALA A C 1
ATOM 755 O O . ALA A 1 93 ? 0.739 10.166 -15.658 1.00 88.62 93 ALA A O 1
ATOM 756 N N . GLU A 1 94 ? 0.718 10.860 -13.522 1.00 86.56 94 GLU A N 1
ATOM 757 C CA . GLU A 1 94 ? -0.108 12.049 -13.778 1.00 86.56 94 GLU A CA 1
ATOM 758 C C . GLU A 1 94 ? 0.729 13.243 -14.245 1.00 86.56 94 GLU A C 1
ATOM 760 O O . GLU A 1 94 ? 0.422 13.857 -15.264 1.00 86.56 94 GLU A O 1
ATOM 765 N N . ASP A 1 95 ? 1.812 13.537 -13.524 1.00 90.38 95 ASP A N 1
ATOM 766 C CA . ASP A 1 95 ? 2.641 14.722 -13.734 1.00 90.38 95 ASP A CA 1
ATOM 767 C C . ASP A 1 95 ? 3.899 14.407 -14.545 1.00 90.38 95 ASP A C 1
ATOM 769 O O . ASP A 1 95 ? 4.228 15.123 -15.493 1.00 90.38 95 ASP A O 1
ATOM 773 N N . SER A 1 96 ? 4.662 13.373 -14.159 1.00 93.38 96 SER A N 1
ATOM 774 C CA . SER A 1 96 ? 5.942 13.089 -14.822 1.00 93.38 96 SER A CA 1
ATOM 775 C C . SER A 1 96 ? 6.469 11.665 -14.649 1.00 93.38 96 SER A C 1
ATOM 777 O O . SER A 1 96 ? 6.315 11.030 -13.608 1.00 93.38 96 SER A O 1
ATOM 779 N N . ILE A 1 97 ? 7.189 11.194 -15.669 1.00 96.25 97 ILE A N 1
ATOM 780 C CA . ILE A 1 97 ? 8.059 10.016 -15.603 1.00 96.25 97 ILE A CA 1
ATOM 781 C C . ILE A 1 97 ? 9.471 10.479 -15.960 1.00 96.25 97 ILE A C 1
ATOM 783 O O . ILE A 1 97 ? 9.725 10.935 -17.074 1.00 96.25 97 ILE A O 1
ATOM 787 N N . THR A 1 98 ? 10.395 10.362 -15.011 1.00 97.50 98 THR A N 1
ATOM 788 C CA . THR A 1 98 ? 11.797 10.759 -15.143 1.00 97.50 98 THR A CA 1
ATOM 789 C C . THR A 1 98 ? 12.690 9.524 -15.083 1.00 97.50 98 THR A C 1
ATOM 791 O O . THR A 1 98 ? 12.912 8.943 -14.019 1.00 97.50 98 THR A O 1
ATOM 794 N N . LEU A 1 99 ? 13.236 9.133 -16.234 1.00 98.00 99 LEU A N 1
ATOM 795 C CA . LEU A 1 99 ? 14.238 8.072 -16.322 1.00 98.00 99 LEU A CA 1
ATOM 796 C C . LEU A 1 99 ? 15.621 8.671 -16.050 1.00 98.00 99 LEU A C 1
ATOM 798 O O . LEU A 1 99 ? 16.111 9.518 -16.798 1.00 98.00 99 LEU A O 1
ATOM 802 N N . LEU A 1 100 ? 16.223 8.262 -14.940 1.00 96.69 100 LEU A N 1
ATOM 803 C CA . LEU A 1 100 ? 17.516 8.740 -14.469 1.00 96.69 100 LEU A CA 1
ATOM 804 C C . LEU A 1 100 ? 18.652 7.883 -15.055 1.00 96.69 100 LEU A C 1
ATOM 806 O O . LEU A 1 100 ? 18.424 6.740 -15.464 1.00 96.69 100 LEU A O 1
ATOM 810 N N . PRO A 1 101 ? 19.900 8.394 -15.087 1.00 97.56 101 PRO A N 1
ATOM 811 C CA . PRO A 1 101 ? 21.050 7.594 -15.493 1.00 97.56 101 PRO A CA 1
ATOM 812 C C . PRO A 1 101 ? 21.099 6.260 -14.738 1.00 97.56 101 PRO A C 1
ATOM 814 O O . PRO A 1 101 ? 20.871 6.241 -13.530 1.00 97.56 101 PRO A O 1
ATOM 817 N N . LYS A 1 102 ? 21.462 5.182 -15.4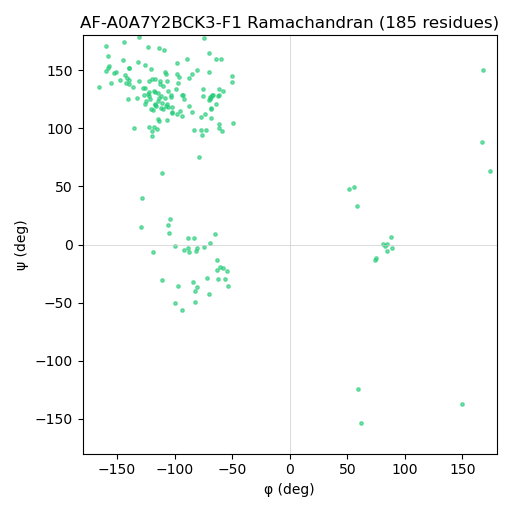50 1.00 94.50 102 LYS A N 1
ATOM 818 C CA . LYS A 1 102 ? 21.397 3.761 -15.039 1.00 94.50 102 LYS A CA 1
ATOM 819 C C . LYS A 1 102 ? 20.050 3.059 -15.239 1.00 94.50 102 LYS A C 1
ATOM 821 O O . LYS A 1 102 ? 20.009 1.851 -15.054 1.00 94.50 102 LYS A O 1
ATOM 826 N N . PHE A 1 103 ? 18.994 3.758 -15.658 1.00 97.75 103 PHE A N 1
ATOM 827 C CA . PHE A 1 103 ? 17.794 3.068 -16.130 1.00 97.75 103 PHE A CA 1
ATOM 828 C C . PHE A 1 103 ? 18.120 2.199 -17.353 1.00 97.75 103 PHE A C 1
ATOM 830 O O . PHE A 1 103 ? 18.703 2.692 -18.322 1.00 97.75 103 PHE A O 1
ATOM 837 N N . GLU A 1 104 ? 17.737 0.924 -17.309 1.00 97.38 104 GLU A N 1
ATOM 838 C CA . GLU A 1 104 ? 18.048 -0.043 -18.360 1.00 97.38 104 GLU A CA 1
ATOM 839 C C . GLU A 1 104 ? 16.885 -1.011 -18.600 1.00 97.38 104 GLU A C 1
ATOM 841 O O . GLU A 1 104 ? 16.259 -1.522 -17.672 1.00 97.38 104 GLU A O 1
ATOM 846 N N . VAL A 1 105 ? 16.630 -1.295 -19.877 1.00 97.75 105 VAL A N 1
ATOM 847 C CA . VAL A 1 105 ? 15.693 -2.329 -20.324 1.00 97.75 105 VAL A CA 1
ATOM 848 C C . VAL A 1 105 ? 16.485 -3.296 -21.206 1.00 97.75 105 VAL A C 1
ATOM 850 O O . VAL A 1 105 ? 16.782 -2.955 -22.356 1.00 97.75 105 VAL A O 1
ATOM 853 N N . PRO A 1 106 ? 16.889 -4.470 -20.685 1.00 96.94 106 PRO A N 1
ATOM 854 C CA . PRO A 1 106 ? 17.621 -5.460 -21.464 1.00 96.94 106 PRO A CA 1
ATOM 855 C C . PRO A 1 106 ? 16.843 -5.959 -22.685 1.00 96.94 106 PRO A C 1
ATOM 857 O O . PRO A 1 106 ? 15.615 -5.882 -22.761 1.00 96.94 106 PRO A O 1
ATOM 860 N N . VAL A 1 107 ? 17.569 -6.512 -23.660 1.00 96.44 107 VAL A N 1
ATOM 861 C CA . VAL A 1 107 ? 16.973 -7.052 -24.890 1.00 96.44 107 VAL A CA 1
ATOM 862 C C . VAL A 1 107 ? 15.946 -8.137 -24.557 1.00 96.44 107 VAL A C 1
ATOM 864 O O . VAL A 1 107 ? 16.227 -9.058 -23.795 1.00 96.44 107 VAL A O 1
ATOM 867 N N . GLY A 1 108 ? 14.767 -8.043 -25.173 1.00 95.25 108 GLY A N 1
ATOM 868 C CA . GLY A 1 108 ? 13.667 -8.992 -24.976 1.00 95.25 108 GLY A CA 1
ATOM 869 C C . GLY A 1 108 ? 12.719 -8.636 -23.829 1.00 95.25 108 GLY A C 1
ATOM 870 O O . GLY A 1 108 ? 11.725 -9.332 -23.656 1.00 95.25 108 GLY A O 1
ATOM 871 N N . LYS A 1 109 ? 12.990 -7.558 -23.084 1.00 96.62 109 LYS A N 1
ATOM 872 C CA . LYS A 1 109 ? 12.126 -7.042 -22.016 1.00 96.62 109 LYS A CA 1
ATOM 873 C C . LYS A 1 109 ? 11.261 -5.888 -22.513 1.00 96.62 109 LYS A C 1
ATOM 875 O O . LYS A 1 109 ? 11.598 -5.227 -23.499 1.00 96.62 109 LYS A O 1
ATOM 880 N N . ILE A 1 110 ? 10.134 -5.655 -21.846 1.00 97.50 110 ILE A N 1
ATOM 881 C CA . ILE A 1 110 ? 9.157 -4.635 -22.239 1.00 97.50 110 ILE A CA 1
ATOM 882 C C . ILE A 1 110 ? 9.085 -3.541 -21.178 1.00 97.50 110 ILE A C 1
ATOM 884 O O . ILE A 1 110 ? 8.884 -3.802 -19.997 1.00 97.50 110 ILE A O 1
ATOM 888 N N . PHE A 1 111 ? 9.176 -2.294 -21.624 1.00 97.56 111 PHE A N 1
ATOM 889 C CA . PHE A 1 111 ? 8.892 -1.133 -20.796 1.00 97.56 111 PHE A CA 1
ATOM 890 C C . PHE A 1 111 ? 7.839 -0.265 -21.479 1.00 97.56 111 PHE A C 1
ATOM 892 O O . PHE A 1 111 ? 8.021 0.156 -22.623 1.00 97.56 111 PHE A O 1
ATOM 899 N N . LEU A 1 112 ? 6.738 -0.011 -20.777 1.00 96.12 112 LEU A N 1
ATOM 900 C CA . LEU A 1 112 ? 5.672 0.886 -21.209 1.00 96.12 112 LEU A CA 1
ATOM 901 C C . LEU A 1 112 ? 5.638 2.101 -20.284 1.00 96.12 112 LEU A C 1
ATOM 903 O O . LEU A 1 112 ? 5.748 1.964 -19.070 1.00 96.12 112 LEU A O 1
ATOM 907 N N . ALA A 1 113 ? 5.454 3.286 -20.852 1.00 94.75 113 ALA A N 1
ATOM 908 C CA . ALA A 1 113 ? 5.308 4.520 -20.095 1.00 94.75 113 ALA A CA 1
ATOM 909 C C . ALA A 1 113 ? 4.162 5.341 -20.674 1.00 94.75 113 ALA A C 1
ATOM 911 O O . ALA A 1 113 ? 4.059 5.472 -21.895 1.00 94.75 113 ALA A O 1
ATOM 912 N N . ASP A 1 114 ? 3.322 5.886 -19.805 1.00 90.75 114 ASP A N 1
ATOM 913 C CA . ASP A 1 114 ? 2.213 6.744 -20.201 1.00 90.75 114 ASP A CA 1
ATOM 914 C C . ASP A 1 114 ? 2.005 7.874 -19.187 1.00 90.75 114 ASP A C 1
ATOM 916 O O . ASP A 1 114 ? 2.220 7.696 -17.985 1.00 90.75 114 ASP A O 1
ATOM 920 N N . ILE A 1 115 ? 1.599 9.040 -19.693 1.00 90.06 115 ILE A N 1
ATOM 921 C CA . ILE A 1 115 ? 1.185 10.179 -18.874 1.00 90.06 115 ILE A CA 1
ATOM 922 C C . ILE A 1 115 ? -0.318 10.345 -19.048 1.00 90.06 115 ILE A C 1
ATOM 924 O O . ILE A 1 115 ? -0.794 10.634 -20.146 1.00 90.06 115 ILE A O 1
ATOM 928 N N . GLY A 1 116 ? -1.071 10.178 -17.967 1.00 80.75 116 GLY A N 1
ATOM 929 C CA . GLY A 1 116 ? -2.525 10.190 -18.020 1.00 80.75 116 GLY A CA 1
ATOM 930 C C . GLY A 1 116 ? -3.163 10.506 -16.679 1.00 80.75 116 GLY A C 1
ATOM 931 O O . GLY A 1 116 ? -2.553 10.388 -15.621 1.00 80.75 116 GLY A O 1
ATOM 932 N N . THR A 1 117 ? -4.435 10.902 -16.716 1.00 69.62 117 THR A N 1
ATOM 933 C CA . THR A 1 117 ? -5.184 11.196 -15.494 1.00 69.62 117 THR A CA 1
ATOM 934 C C . THR A 1 117 ? -5.422 9.916 -14.701 1.00 69.62 117 THR A C 1
ATOM 936 O O . THR A 1 117 ? -6.016 8.956 -15.215 1.00 69.62 117 THR A O 1
ATOM 939 N N . CYS A 1 118 ? -5.034 9.942 -13.430 1.00 62.34 118 CYS A N 1
ATOM 940 C CA . CYS A 1 118 ? -5.124 8.825 -12.494 1.00 62.34 118 CYS A CA 1
ATOM 941 C C . CYS A 1 118 ? -6.534 8.253 -12.286 1.00 62.34 118 CYS A C 1
ATOM 943 O O . CYS A 1 118 ? -6.686 7.095 -11.912 1.00 62.34 118 CYS A O 1
ATOM 945 N N . ASN A 1 119 ? -7.566 9.026 -12.619 1.00 60.12 119 ASN A N 1
ATOM 946 C CA . ASN A 1 119 ? -8.974 8.667 -12.433 1.00 60.12 119 ASN A CA 1
ATOM 947 C C . ASN A 1 119 ? -9.552 7.780 -13.557 1.00 60.12 119 ASN A C 1
ATOM 949 O O . ASN A 1 119 ? -10.758 7.558 -13.604 1.00 60.12 119 ASN A O 1
ATOM 953 N N . SER A 1 120 ? -8.731 7.335 -14.515 1.00 52.06 120 SER A N 1
ATOM 954 C CA . SER A 1 120 ? -9.190 6.621 -15.720 1.00 52.06 120 SER A CA 1
ATOM 955 C C . SER A 1 120 ? -9.220 5.092 -15.593 1.00 52.06 120 SER A C 1
ATOM 957 O O . SER A 1 120 ? -9.671 4.416 -16.519 1.00 52.06 120 SER A O 1
ATOM 959 N N . GLN A 1 121 ? -8.758 4.532 -14.473 1.00 56.94 121 GLN A N 1
ATOM 960 C CA . GLN A 1 121 ? -8.827 3.093 -14.214 1.00 56.94 121 GLN A CA 1
ATOM 961 C C . GLN A 1 121 ? -10.063 2.760 -13.367 1.00 56.94 121 GLN A C 1
ATOM 963 O O . GLN A 1 121 ? -10.445 3.558 -12.514 1.00 56.94 121 GLN A O 1
ATOM 968 N N . PRO A 1 122 ? -10.717 1.605 -13.593 1.00 52.56 122 PRO A N 1
ATOM 969 C CA . PRO A 1 122 ? -11.857 1.206 -12.779 1.00 52.56 122 PRO A CA 1
ATOM 970 C C . PRO A 1 122 ? -11.420 1.053 -11.321 1.00 52.56 122 PRO A C 1
ATOM 972 O O . PRO A 1 122 ? -10.419 0.384 -11.063 1.00 52.56 122 PRO A O 1
ATOM 975 N N . ASP A 1 123 ? -1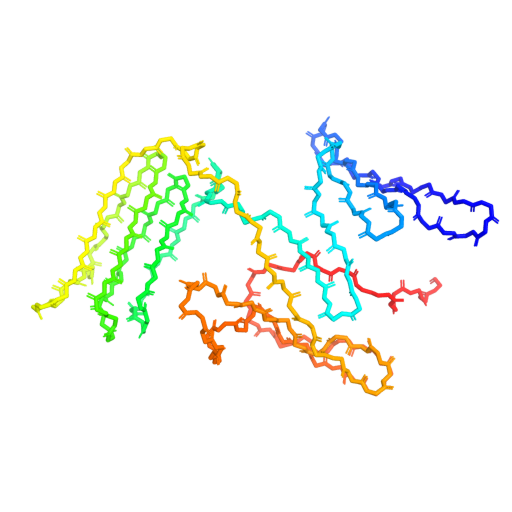2.196 1.612 -10.387 1.00 64.56 123 ASP A N 1
ATOM 976 C CA . ASP A 1 123 ? -12.082 1.322 -8.956 1.00 64.56 123 ASP A CA 1
ATOM 977 C C . ASP A 1 123 ? -12.048 -0.203 -8.775 1.00 64.56 123 ASP A C 1
ATOM 979 O O . ASP A 1 123 ? -13.067 -0.886 -8.927 1.00 64.56 123 ASP A O 1
ATOM 983 N N . ARG A 1 124 ? -10.866 -0.766 -8.501 1.00 73.12 124 ARG A N 1
ATOM 984 C CA . ARG A 1 124 ? -10.742 -2.183 -8.154 1.00 73.12 124 ARG A CA 1
ATOM 985 C C . ARG A 1 124 ? -10.668 -2.319 -6.651 1.00 73.12 124 ARG A C 1
ATOM 987 O O . ARG A 1 124 ? -10.120 -1.479 -5.944 1.00 73.12 124 ARG A O 1
ATOM 994 N N . TRP A 1 125 ? -11.223 -3.414 -6.170 1.00 84.44 125 TRP A N 1
ATOM 995 C CA . TRP A 1 125 ? -11.127 -3.805 -4.779 1.00 84.44 125 TRP A CA 1
ATOM 996 C C . TRP A 1 125 ? -9.933 -4.738 -4.620 1.00 84.44 125 TRP A C 1
ATOM 998 O O . TRP A 1 125 ? -9.815 -5.717 -5.352 1.00 84.44 125 TRP A O 1
ATOM 1008 N N . GLN A 1 126 ? -9.055 -4.431 -3.671 1.00 88.00 126 GLN A N 1
ATOM 1009 C CA . GLN A 1 126 ? -7.960 -5.303 -3.270 1.00 88.00 126 GLN A CA 1
ATOM 1010 C C . GLN A 1 126 ? -8.397 -6.152 -2.079 1.00 88.00 126 GLN A C 1
ATOM 1012 O O . GLN A 1 126 ? -8.852 -5.617 -1.063 1.00 88.00 126 GLN A O 1
ATOM 1017 N N . TYR A 1 127 ? -8.214 -7.465 -2.191 1.00 93.19 127 TYR A N 1
ATOM 1018 C CA . TYR A 1 127 ? -8.490 -8.422 -1.125 1.00 93.19 127 TYR A CA 1
ATOM 1019 C C . TYR A 1 127 ? -7.218 -8.675 -0.325 1.00 93.19 127 TYR A C 1
ATOM 1021 O O . TYR A 1 127 ? -6.285 -9.306 -0.808 1.00 93.19 127 TYR A O 1
ATOM 1029 N N . ASN A 1 128 ? -7.196 -8.199 0.914 1.00 93.81 128 ASN A N 1
ATOM 1030 C CA . ASN A 1 128 ? -6.067 -8.370 1.812 1.00 93.81 128 ASN A CA 1
ATOM 1031 C C . ASN A 1 128 ? -6.401 -9.460 2.822 1.00 93.81 128 ASN A C 1
ATOM 1033 O O . ASN A 1 128 ? -7.411 -9.383 3.524 1.00 93.81 128 ASN A O 1
ATOM 1037 N N . TYR A 1 129 ? -5.525 -10.448 2.931 1.00 96.25 129 TYR A N 1
ATOM 1038 C CA . TYR A 1 129 ? -5.648 -11.562 3.853 1.00 96.25 129 TYR A CA 1
ATOM 1039 C C . TYR A 1 129 ? -4.652 -11.425 4.997 1.00 96.25 129 TYR A C 1
ATOM 1041 O O . TYR A 1 129 ? -3.549 -10.905 4.837 1.00 96.25 129 TYR A O 1
ATOM 1049 N N . THR A 1 130 ? -5.050 -11.897 6.175 1.00 95.94 130 THR A N 1
ATOM 1050 C CA . THR A 1 130 ? -4.247 -11.821 7.393 1.00 95.94 130 THR A CA 1
ATOM 1051 C C . THR A 1 130 ? -4.014 -13.203 7.975 1.00 95.94 130 THR A C 1
ATOM 1053 O O . THR A 1 130 ? -4.977 -13.918 8.262 1.00 95.94 130 THR A O 1
ATOM 1056 N N . ILE A 1 131 ? -2.754 -13.541 8.242 1.00 94.44 131 ILE A N 1
ATOM 1057 C CA . ILE A 1 131 ? -2.395 -14.690 9.078 1.00 94.44 131 ILE A CA 1
ATOM 1058 C C . ILE A 1 131 ? -2.268 -14.191 10.508 1.00 94.44 131 ILE A C 1
ATOM 1060 O O . ILE A 1 131 ? -1.514 -13.254 10.781 1.00 94.44 131 ILE A O 1
ATOM 1064 N N . LYS A 1 132 ? -3.005 -14.822 11.418 1.00 92.19 132 LYS A N 1
ATOM 1065 C CA . LYS A 1 132 ? -2.975 -14.508 12.845 1.00 92.19 132 LYS A CA 1
ATOM 1066 C C . LYS A 1 132 ? -2.276 -15.615 13.621 1.00 92.19 132 LYS A C 1
ATOM 1068 O O . LYS A 1 132 ? -2.348 -16.781 13.238 1.00 92.19 132 LYS A O 1
ATOM 1073 N N . ASP A 1 133 ? -1.609 -15.249 14.708 1.00 90.56 133 ASP A N 1
ATOM 1074 C CA . ASP A 1 133 ? -1.132 -16.226 15.681 1.00 90.56 133 ASP A CA 1
ATOM 1075 C C . ASP A 1 133 ? -2.288 -16.787 16.534 1.00 90.56 133 ASP A C 1
ATOM 1077 O O . ASP A 1 133 ? -3.449 -16.394 16.407 1.00 90.56 133 ASP A O 1
ATOM 1081 N N . HIS A 1 134 ? -1.964 -17.725 17.425 1.00 89.56 134 HIS A N 1
ATOM 1082 C CA . HIS A 1 134 ? -2.922 -18.375 18.324 1.00 89.56 134 HIS A CA 1
ATOM 1083 C C . HIS A 1 134 ? -3.597 -17.430 19.337 1.00 89.56 134 HIS A C 1
ATOM 1085 O O . HIS A 1 134 ? -4.582 -17.824 19.957 1.00 89.56 134 HIS A O 1
ATOM 1091 N N . LEU A 1 135 ? -3.084 -16.208 19.509 1.00 89.44 135 LEU A N 1
ATOM 1092 C CA . LEU A 1 135 ? -3.666 -15.168 20.361 1.00 89.44 135 LEU A CA 1
ATOM 1093 C C . LEU A 1 135 ? -4.468 -14.142 19.547 1.00 89.44 135 LEU A C 1
ATOM 1095 O O . LEU A 1 135 ? -5.068 -13.235 20.118 1.00 89.44 135 LEU A O 1
ATOM 1099 N N . GLY A 1 136 ? -4.513 -14.294 18.221 1.00 88.56 136 GLY A N 1
ATOM 1100 C CA . GLY A 1 136 ? -5.240 -13.412 17.318 1.00 88.56 136 GLY A CA 1
ATOM 1101 C C . GLY A 1 136 ? -4.439 -12.203 16.830 1.00 88.56 136 GLY A C 1
ATOM 1102 O O . GLY A 1 136 ? -5.015 -11.369 16.128 1.00 88.56 136 GLY A O 1
ATOM 1103 N N . ASN A 1 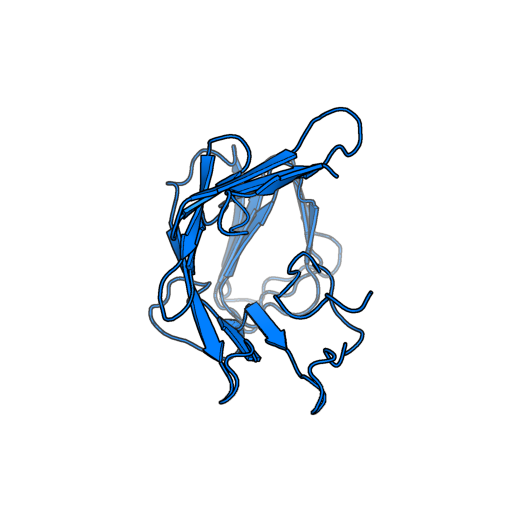137 ? -3.141 -12.102 17.139 1.00 88.50 137 ASN A N 1
ATOM 1104 C CA . ASN A 1 137 ? -2.306 -11.014 16.626 1.00 88.50 137 ASN A CA 1
ATOM 1105 C C . ASN A 1 137 ? -1.974 -11.258 15.152 1.00 88.50 137 ASN A C 1
ATOM 1107 O O . ASN A 1 137 ? -1.573 -12.360 14.775 1.00 88.50 137 ASN A O 1
ATOM 1111 N N . THR A 1 138 ? -2.108 -10.229 14.318 1.00 90.25 138 THR A N 1
ATOM 1112 C CA . THR A 1 138 ? -1.764 -10.297 12.890 1.00 90.25 138 THR A CA 1
ATOM 1113 C C . THR A 1 138 ? -0.257 -10.435 12.711 1.00 90.25 138 THR A C 1
ATOM 1115 O O . THR A 1 138 ? 0.473 -9.522 13.060 1.00 90.25 138 THR A O 1
ATOM 1118 N N . ARG A 1 139 ? 0.217 -11.539 12.128 1.00 91.75 139 ARG A N 1
ATOM 1119 C CA . ARG A 1 139 ? 1.641 -11.781 11.835 1.00 91.75 139 ARG A CA 1
ATOM 1120 C C . ARG A 1 139 ? 2.017 -11.437 10.401 1.00 91.75 139 ARG A C 1
ATOM 1122 O O . ARG A 1 139 ? 3.123 -10.973 10.165 1.00 91.75 139 ARG A O 1
ATOM 1129 N N . VAL A 1 140 ? 1.118 -11.673 9.451 1.00 92.62 140 VAL A N 1
ATOM 1130 C CA . VAL A 1 140 ? 1.362 -11.422 8.025 1.00 92.62 140 VAL A CA 1
ATOM 1131 C C . VAL A 1 140 ? 0.109 -10.824 7.409 1.00 92.62 140 VAL A C 1
ATOM 1133 O O . VAL A 1 140 ? -0.993 -11.298 7.694 1.00 92.62 140 VAL A O 1
ATOM 1136 N N . VAL A 1 141 ? 0.286 -9.815 6.561 1.00 93.94 141 VAL A N 1
ATOM 1137 C CA . VAL A 1 141 ? -0.741 -9.300 5.654 1.00 93.94 141 VAL A CA 1
ATOM 1138 C C . VAL A 1 141 ? -0.253 -9.514 4.228 1.00 93.94 141 VAL A C 1
ATOM 1140 O O . VAL A 1 141 ? 0.886 -9.174 3.922 1.00 93.94 141 VAL A O 1
ATOM 1143 N N . PHE A 1 142 ? -1.093 -10.076 3.366 1.00 94.06 142 PHE A N 1
ATOM 1144 C CA . PHE A 1 142 ? -0.759 -10.332 1.964 1.00 94.06 142 PHE A CA 1
ATOM 1145 C C . PHE A 1 142 ? -1.984 -10.146 1.062 1.00 94.06 142 PHE A C 1
ATOM 1147 O O . PHE A 1 142 ? -3.123 -10.197 1.530 1.00 94.06 142 PHE A O 1
ATOM 1154 N N . SER A 1 143 ? -1.757 -9.916 -0.223 1.00 92.31 143 SER A N 1
ATOM 1155 C CA . SER A 1 143 ? -2.780 -9.782 -1.267 1.00 92.31 143 SER A CA 1
ATOM 1156 C C . SER A 1 143 ? -2.159 -10.248 -2.566 1.00 92.31 143 SER A C 1
ATOM 1158 O O . SER A 1 143 ? -0.993 -9.975 -2.754 1.00 92.31 143 SER A O 1
ATOM 1160 N N . ASP A 1 144 ? -2.924 -10.820 -3.488 1.00 89.81 144 ASP A N 1
ATOM 1161 C CA . ASP A 1 144 ? -2.480 -10.924 -4.885 1.00 89.81 144 ASP A CA 1
ATOM 1162 C C . ASP A 1 144 ? -2.286 -9.487 -5.421 1.00 89.81 144 ASP A C 1
ATOM 1164 O O . ASP A 1 144 ? -3.262 -8.749 -5.587 1.00 89.81 144 ASP A O 1
ATOM 1168 N N . ILE A 1 145 ? -1.041 -8.996 -5.482 1.00 80.12 145 ILE A N 1
ATOM 1169 C CA . ILE A 1 145 ? -0.749 -7.584 -5.800 1.00 80.12 145 ILE A CA 1
ATOM 1170 C C . ILE A 1 145 ? -0.778 -7.380 -7.313 1.00 80.12 145 ILE A C 1
ATOM 1172 O O . ILE A 1 145 ? -1.276 -6.347 -7.792 1.00 80.12 145 ILE A O 1
ATOM 1176 N N . ASN A 1 146 ? -0.234 -8.355 -8.041 1.00 76.50 146 ASN A N 1
ATOM 1177 C CA . ASN A 1 146 ? -0.082 -8.340 -9.491 1.00 76.50 146 ASN A CA 1
ATOM 1178 C C . ASN A 1 146 ? -1.316 -8.896 -10.234 1.00 76.50 146 ASN A C 1
ATOM 1180 O O . ASN A 1 146 ? -1.369 -8.796 -11.459 1.00 76.50 146 ASN A O 1
ATOM 1184 N N . ASP A 1 147 ? -2.329 -9.372 -9.501 1.00 80.38 147 ASP A N 1
ATOM 1185 C CA . ASP A 1 147 ? -3.576 -9.942 -10.017 1.00 80.38 147 ASP A CA 1
ATOM 1186 C C . ASP A 1 147 ? -3.316 -11.162 -10.941 1.00 80.38 147 ASP A C 1
ATOM 1188 O O . ASP A 1 147 ? -4.045 -11.374 -11.918 1.00 80.38 147 ASP A O 1
ATOM 1192 N N . ASP A 1 148 ? -2.268 -11.955 -10.665 1.00 81.88 148 ASP A N 1
ATOM 1193 C CA . ASP A 1 148 ? -1.880 -13.125 -11.474 1.00 81.88 148 ASP A CA 1
ATOM 1194 C C . ASP A 1 148 ? -2.589 -14.433 -11.068 1.00 81.88 148 ASP A C 1
ATOM 1196 O O . ASP A 1 148 ? -2.497 -15.451 -11.767 1.00 81.88 148 ASP A O 1
ATOM 1200 N N . GLY A 1 149 ? -3.350 -14.395 -9.969 1.00 87.50 149 GLY A N 1
ATOM 1201 C CA . GLY A 1 149 ? -4.123 -15.514 -9.439 1.00 87.50 149 GLY A CA 1
ATOM 1202 C C . GLY A 1 149 ? -3.335 -16.476 -8.546 1.00 87.50 149 GLY A C 1
ATOM 1203 O O . GLY A 1 149 ? -3.919 -17.447 -8.053 1.00 87.50 149 GLY A O 1
ATOM 1204 N N . ASN A 1 150 ? -2.046 -16.236 -8.319 1.00 90.12 150 ASN A N 1
ATOM 1205 C CA . ASN A 1 150 ? -1.201 -16.979 -7.392 1.00 90.12 150 ASN A CA 1
ATOM 1206 C C . ASN A 1 150 ? -0.778 -16.080 -6.225 1.00 90.12 150 ASN A C 1
ATOM 1208 O O . ASN A 1 150 ? -1.016 -14.881 -6.220 1.00 90.12 150 ASN A O 1
ATOM 1212 N N . ILE A 1 151 ? -0.199 -16.696 -5.193 1.00 91.12 151 ILE A N 1
ATOM 1213 C CA . ILE A 1 151 ? 0.332 -15.982 -4.030 1.00 91.12 151 ILE A CA 1
ATOM 1214 C C . ILE A 1 151 ? 1.784 -16.397 -3.840 1.00 91.12 151 ILE A C 1
ATOM 1216 O O . ILE A 1 151 ? 2.067 -17.578 -3.600 1.00 91.12 151 ILE A O 1
ATOM 1220 N N . TYR A 1 152 ? 2.681 -15.421 -3.888 1.00 87.81 152 TYR A N 1
ATOM 1221 C CA . TYR A 1 152 ? 4.118 -15.597 -3.714 1.00 87.81 152 TYR A CA 1
ATOM 1222 C C . TYR A 1 152 ? 4.664 -14.717 -2.569 1.00 87.81 152 TYR A C 1
ATOM 1224 O O . TYR A 1 152 ? 3.939 -13.889 -2.018 1.00 87.81 152 TYR A O 1
ATOM 1232 N N . PRO A 1 153 ? 5.921 -14.891 -2.115 1.00 87.69 153 PRO A N 1
ATOM 1233 C CA . PRO A 1 153 ? 6.488 -14.052 -1.054 1.00 87.69 153 PRO A CA 1
ATOM 1234 C C . PRO A 1 153 ? 6.470 -12.539 -1.346 1.00 87.69 153 PRO A C 1
ATOM 1236 O O . PRO A 1 153 ? 6.367 -11.748 -0.413 1.00 87.69 153 PRO A O 1
ATOM 1239 N N . GLU A 1 154 ? 6.539 -12.135 -2.612 1.00 80.56 154 GLU A N 1
ATOM 1240 C CA . GLU A 1 154 ? 6.393 -10.752 -3.091 1.00 80.56 154 GLU A CA 1
ATOM 1241 C C . GLU A 1 154 ? 5.012 -10.129 -2.825 1.00 80.56 154 GLU A C 1
ATOM 1243 O O . GLU A 1 154 ? 4.900 -8.909 -2.731 1.00 80.56 154 GLU A O 1
ATOM 1248 N N . ASP A 1 155 ? 3.979 -10.951 -2.635 1.00 85.44 155 ASP A N 1
ATOM 1249 C CA . ASP A 1 155 ? 2.611 -10.522 -2.325 1.00 85.44 155 ASP A CA 1
ATOM 1250 C C . ASP A 1 155 ? 2.412 -10.179 -0.839 1.00 85.44 155 ASP A C 1
ATOM 1252 O O . ASP A 1 155 ? 1.328 -9.765 -0.404 1.00 85.44 155 ASP A O 1
ATOM 1256 N N . ILE A 1 156 ? 3.457 -10.360 -0.024 1.00 87.12 156 ILE A N 1
ATOM 1257 C CA . ILE A 1 156 ? 3.456 -9.997 1.389 1.00 87.12 156 ILE A CA 1
ATOM 1258 C C . ILE A 1 156 ? 3.548 -8.474 1.517 1.00 87.12 156 ILE A C 1
ATOM 1260 O O . ILE A 1 156 ? 4.574 -7.853 1.255 1.00 87.12 156 ILE A O 1
ATOM 1264 N N . LEU A 1 157 ? 2.465 -7.876 2.006 1.00 86.38 157 LEU A N 1
ATOM 1265 C CA . LEU A 1 157 ? 2.341 -6.440 2.243 1.00 86.38 157 LEU A CA 1
ATOM 1266 C C . LEU A 1 157 ? 2.996 -6.013 3.556 1.00 86.38 157 LEU A C 1
ATOM 1268 O O . LEU A 1 157 ? 3.540 -4.914 3.654 1.00 86.38 157 LEU A O 1
ATOM 1272 N N . SER A 1 158 ? 2.910 -6.857 4.587 1.00 84.62 158 SER A N 1
ATOM 1273 C CA . SER A 1 158 ? 3.582 -6.607 5.859 1.00 84.62 158 SER A CA 1
ATOM 1274 C C . SER A 1 158 ? 3.800 -7.880 6.669 1.00 84.62 158 SER A C 1
ATOM 1276 O O . SER A 1 158 ? 3.021 -8.836 6.610 1.00 84.62 158 SER A O 1
ATOM 1278 N N . THR A 1 159 ? 4.854 -7.861 7.482 1.00 89.88 159 THR A N 1
ATOM 1279 C CA . THR A 1 159 ? 5.158 -8.892 8.477 1.00 89.88 159 THR A CA 1
ATOM 1280 C C . THR A 1 159 ? 5.371 -8.247 9.834 1.00 89.88 159 THR A C 1
ATOM 1282 O O . THR A 1 159 ? 6.111 -7.271 9.936 1.00 89.88 159 THR A O 1
ATOM 1285 N N . HIS A 1 160 ? 4.775 -8.825 10.868 1.00 87.06 160 HIS A N 1
ATOM 1286 C CA . HIS A 1 160 ? 4.839 -8.331 12.233 1.00 87.06 160 HIS A CA 1
ATOM 1287 C C . HIS A 1 160 ? 5.322 -9.443 13.162 1.00 87.06 160 HIS A C 1
ATOM 1289 O O . HIS A 1 160 ? 4.779 -10.555 13.185 1.00 87.06 160 HIS A O 1
ATOM 1295 N N . ASP A 1 161 ? 6.338 -9.124 13.956 1.00 88.38 161 ASP A N 1
ATOM 1296 C CA . ASP A 1 161 ? 6.848 -9.985 15.011 1.00 88.38 161 ASP A CA 1
ATOM 1297 C C . ASP A 1 161 ? 6.492 -9.367 16.363 1.00 88.38 161 ASP A C 1
ATOM 1299 O O . ASP A 1 161 ? 6.632 -8.167 16.549 1.00 88.38 161 ASP A O 1
ATOM 1303 N N . TYR A 1 162 ? 6.033 -10.174 17.320 1.00 87.12 162 TYR A N 1
ATOM 1304 C CA . TYR A 1 162 ? 5.683 -9.703 18.664 1.00 87.12 162 TYR A CA 1
ATOM 1305 C C . TYR A 1 162 ? 6.490 -10.438 19.726 1.00 87.12 162 TYR A C 1
ATOM 1307 O O . TYR A 1 162 ? 6.677 -11.657 19.650 1.00 87.12 162 TYR A O 1
ATOM 1315 N N . TYR A 1 163 ? 6.914 -9.697 20.745 1.00 86.50 163 TYR A N 1
ATOM 1316 C CA . TYR A 1 163 ? 7.381 -10.252 22.007 1.00 86.50 163 TYR A CA 1
ATOM 1317 C C . TYR A 1 163 ? 6.239 -10.996 22.726 1.00 86.50 163 TYR A C 1
ATOM 1319 O O . TYR A 1 163 ? 5.067 -10.695 22.489 1.00 86.50 163 TYR A O 1
ATOM 1327 N N . PRO A 1 164 ? 6.545 -11.909 23.673 1.00 84.31 164 PRO A N 1
ATOM 1328 C CA . PRO A 1 164 ? 5.530 -12.686 24.398 1.00 84.31 164 PRO A CA 1
ATOM 1329 C C . PRO A 1 164 ? 4.437 -11.859 25.094 1.00 84.31 164 PRO A C 1
ATOM 1331 O O . PRO A 1 164 ? 3.352 -12.369 25.343 1.00 84.31 164 PRO A O 1
ATOM 1334 N N . PHE A 1 165 ? 4.716 -10.588 25.397 1.00 84.88 165 PHE A N 1
ATOM 1335 C CA . PHE A 1 165 ? 3.789 -9.667 26.061 1.00 84.88 165 PHE A CA 1
ATOM 1336 C C . PHE A 1 165 ? 3.160 -8.638 25.107 1.00 84.88 165 PHE A C 1
ATOM 1338 O O . PHE A 1 165 ? 2.719 -7.581 25.545 1.00 84.88 165 PHE A O 1
ATOM 1345 N N . GLY A 1 166 ? 3.134 -8.924 23.802 1.00 80.06 166 GLY A N 1
ATOM 1346 C CA . GLY A 1 166 ? 2.374 -8.151 22.813 1.00 80.06 166 GLY A CA 1
ATOM 1347 C C . GLY A 1 166 ? 3.059 -6.887 22.293 1.00 80.06 166 GLY A C 1
ATOM 1348 O O . GLY A 1 166 ? 2.514 -6.230 21.410 1.00 80.06 166 GLY A O 1
ATOM 1349 N N . LEU A 1 167 ? 4.259 -6.554 22.782 1.00 84.44 167 LEU A N 1
ATOM 1350 C CA . LEU A 1 167 ? 5.059 -5.491 22.177 1.00 84.44 167 LEU A CA 1
ATOM 1351 C C . LEU A 1 167 ? 5.501 -5.933 20.780 1.00 84.44 167 LEU A C 1
ATOM 1353 O O . LEU A 1 167 ? 6.072 -7.011 20.622 1.00 84.44 167 LEU A O 1
ATOM 1357 N N . GLU A 1 168 ? 5.257 -5.097 19.781 1.00 84.50 168 GLU A N 1
ATOM 1358 C CA . GLU A 1 168 ? 5.749 -5.331 18.430 1.00 84.50 168 GLU A CA 1
ATOM 1359 C C . GLU A 1 168 ? 7.272 -5.161 18.383 1.00 84.50 168 GLU A C 1
ATOM 1361 O O . GLU A 1 168 ? 7.830 -4.159 18.837 1.00 84.50 168 GLU A O 1
ATOM 1366 N N . LEU A 1 169 ? 7.953 -6.172 17.857 1.00 83.50 169 LEU A N 1
ATOM 1367 C CA . LEU A 1 169 ? 9.366 -6.143 17.535 1.00 83.50 169 LEU A CA 1
ATOM 1368 C C . LEU A 1 169 ? 9.528 -5.341 16.242 1.00 83.50 169 LEU A C 1
ATOM 1370 O O . LEU A 1 169 ? 9.419 -5.885 15.144 1.00 83.50 169 LEU A O 1
ATOM 1374 N N . SER A 1 170 ? 9.806 -4.045 16.361 1.00 69.19 170 SER A N 1
ATOM 1375 C CA . SER A 1 170 ? 10.167 -3.239 15.200 1.00 69.19 170 SER A CA 1
ATOM 1376 C C . SER A 1 170 ? 11.536 -3.680 14.673 1.00 69.19 170 SER A C 1
ATOM 1378 O O . SER A 1 170 ? 12.579 -3.441 15.284 1.00 69.19 170 SER A O 1
ATOM 1380 N N . LYS A 1 171 ? 11.554 -4.332 13.507 1.00 55.75 171 LYS A N 1
ATOM 1381 C CA . LYS A 1 171 ? 12.758 -4.364 12.674 1.00 55.75 171 LYS A CA 1
ATOM 1382 C C . LYS A 1 171 ? 12.834 -3.003 11.994 1.00 55.75 17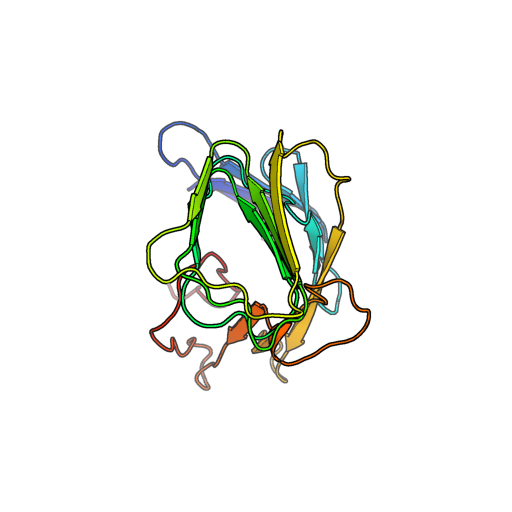1 LYS A C 1
ATOM 1384 O O . LYS A 1 171 ? 11.996 -2.669 11.166 1.00 55.75 171 LYS A O 1
ATOM 1389 N N . SER A 1 172 ? 13.798 -2.186 12.400 1.00 41.81 172 SER A N 1
ATOM 1390 C CA . SER A 1 172 ? 14.150 -0.965 11.679 1.00 41.81 172 SER A CA 1
ATOM 1391 C C . SER A 1 172 ? 14.561 -1.337 10.251 1.00 41.81 172 SER A C 1
ATOM 1393 O O . SER A 1 172 ? 15.693 -1.768 10.085 1.00 41.81 172 SER A O 1
ATOM 1395 N N . GLU A 1 173 ? 13.638 -1.228 9.283 1.00 38.34 173 GLU A N 1
ATOM 1396 C CA . GLU A 1 173 ? 13.832 -0.824 7.871 1.00 38.34 173 GLU A CA 1
ATOM 1397 C C . GLU A 1 173 ? 12.579 -1.133 7.012 1.00 38.34 173 GLU A C 1
ATOM 1399 O O . GLU A 1 173 ? 12.469 -2.202 6.420 1.00 38.34 173 GLU A O 1
ATOM 1404 N N . SER A 1 174 ? 11.621 -0.193 6.936 1.00 36.66 174 SER A N 1
ATOM 1405 C CA . SER A 1 174 ? 10.993 0.321 5.689 1.00 36.66 174 SER A CA 1
ATOM 1406 C C . SER A 1 174 ? 9.737 1.175 5.970 1.00 36.66 174 SER A C 1
ATOM 1408 O O . SER A 1 174 ? 9.069 0.978 6.983 1.00 36.66 174 SER A O 1
ATOM 1410 N N . PRO A 1 175 ? 9.409 2.168 5.115 1.00 44.38 175 PRO A N 1
ATOM 1411 C CA . PRO A 1 175 ? 8.540 3.282 5.474 1.00 44.38 175 PRO A CA 1
ATOM 1412 C C . PRO A 1 175 ? 7.094 3.063 5.010 1.00 44.38 175 PRO A C 1
ATOM 1414 O O . PRO A 1 175 ? 6.832 3.101 3.811 1.00 44.38 175 PRO A O 1
ATOM 1417 N N . LYS A 1 176 ? 6.158 2.887 5.954 1.00 41.91 176 LYS A N 1
ATOM 1418 C CA . LYS A 1 176 ? 4.742 3.342 5.914 1.00 41.91 176 LYS A CA 1
ATOM 1419 C C . LYS A 1 176 ? 3.984 2.794 7.134 1.00 41.91 176 LYS A C 1
ATOM 1421 O O . LYS A 1 176 ? 3.017 2.045 7.018 1.00 41.91 176 LYS A O 1
ATOM 1426 N N . ASP A 1 177 ? 4.400 3.209 8.327 1.00 42.78 177 ASP A N 1
ATOM 1427 C CA . ASP A 1 177 ? 3.664 2.907 9.556 1.00 42.78 177 ASP A CA 1
ATOM 1428 C C . ASP A 1 177 ? 2.382 3.742 9.635 1.00 42.78 177 ASP A C 1
ATOM 1430 O O . ASP A 1 177 ? 2.395 4.903 10.037 1.00 42.78 177 ASP A O 1
ATOM 1434 N N . ASN A 1 178 ? 1.250 3.146 9.253 1.00 41.91 178 ASN A N 1
ATOM 1435 C CA . ASN A 1 178 ? -0.084 3.690 9.534 1.00 41.91 178 ASN A CA 1
ATOM 1436 C C . ASN A 1 178 ? -1.040 2.670 10.175 1.00 41.91 178 ASN A C 1
ATOM 1438 O O . ASN A 1 178 ? -2.246 2.916 10.257 1.00 41.91 178 ASN A O 1
ATOM 1442 N N . PHE A 1 179 ? -0.533 1.550 10.691 1.00 46.56 179 PHE A N 1
ATOM 1443 C CA . PHE A 1 179 ? -1.368 0.542 11.338 1.00 46.56 179 PHE A CA 1
ATOM 1444 C C . PHE A 1 179 ? -1.175 0.561 12.856 1.00 46.56 179 PHE A C 1
ATOM 1446 O O . PHE A 1 179 ? -0.149 0.149 13.379 1.00 46.56 179 PHE A O 1
ATOM 1453 N N . LYS A 1 180 ? -2.183 1.066 13.575 1.00 36.81 180 LYS A N 1
ATOM 1454 C CA . LYS A 1 180 ? -2.247 1.033 15.042 1.00 36.81 180 LYS A CA 1
ATOM 1455 C C . LYS A 1 180 ? -3.211 -0.087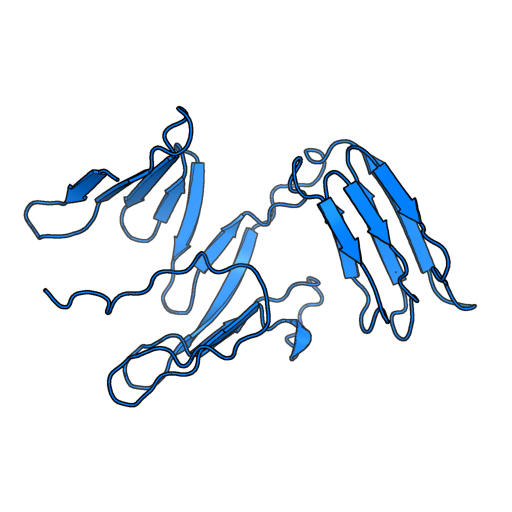 15.447 1.00 36.81 180 LYS A C 1
ATOM 1457 O O . LYS A 1 180 ? -4.399 0.022 15.146 1.00 36.81 180 LYS A O 1
ATOM 1462 N N . TYR A 1 181 ? -2.714 -1.148 16.088 1.00 48.41 181 TYR A N 1
ATOM 1463 C CA . TYR A 1 181 ? -3.516 -2.308 16.515 1.00 48.41 181 TYR A CA 1
ATOM 1464 C C . TYR A 1 181 ? -3.707 -2.400 18.042 1.00 48.41 181 TYR A C 1
ATOM 1466 O O . TYR A 1 181 ? -3.081 -1.684 18.822 1.00 48.41 181 TYR A O 1
ATOM 1474 N N . LEU A 1 182 ? -4.643 -3.277 18.425 1.00 40.94 182 LEU A N 1
ATOM 1475 C CA . LEU A 1 182 ? -5.532 -3.277 19.598 1.00 40.94 182 LEU A CA 1
ATOM 1476 C C . LEU A 1 182 ? -4.933 -3.393 21.019 1.00 40.94 182 LEU A C 1
ATOM 1478 O O . LEU A 1 182 ? -5.708 -3.522 21.960 1.00 40.94 182 LEU A O 1
ATOM 1482 N N . TYR A 1 183 ? -3.617 -3.307 21.222 1.00 40.16 183 TYR A N 1
ATOM 1483 C CA . TYR A 1 183 ? -3.015 -3.469 22.561 1.00 40.16 183 TYR A CA 1
ATOM 1484 C C . TYR A 1 183 ? -2.074 -2.329 22.966 1.00 40.16 183 TYR A C 1
ATOM 1486 O O . TYR A 1 183 ? -1.043 -2.540 23.594 1.00 40.16 183 TYR A O 1
ATOM 1494 N N . GLN A 1 184 ? -2.450 -1.091 22.645 1.00 35.69 184 GLN A N 1
ATOM 1495 C CA . GLN A 1 184 ? -1.866 0.096 23.278 1.00 35.69 184 GLN A CA 1
ATOM 1496 C C . GLN A 1 184 ? -2.895 0.785 24.178 1.00 35.69 184 GLN A C 1
ATOM 1498 O O . GLN A 1 184 ? -3.246 1.941 23.962 1.00 35.69 184 GLN A O 1
ATOM 1503 N N . GLU A 1 185 ? -3.366 0.067 25.194 1.00 39.81 185 GLU A N 1
ATOM 1504 C CA . GLU A 1 185 ? -3.816 0.699 26.432 1.00 39.81 185 GLU A CA 1
ATOM 1505 C C . GLU A 1 185 ? -2.929 0.205 27.567 1.00 39.81 185 GLU A C 1
ATOM 1507 O O . GLU A 1 185 ? -3.092 -0.903 28.071 1.00 39.81 185 GLU A O 1
ATOM 1512 N N . VAL A 1 186 ? -1.977 1.046 27.964 1.00 33.59 186 VAL A N 1
ATOM 1513 C CA . VAL A 1 186 ? -1.451 1.027 29.325 1.00 33.59 186 VAL A CA 1
ATOM 1514 C C . VAL A 1 186 ? -1.366 2.483 29.777 1.00 33.59 186 VAL A C 1
ATOM 1516 O O . VAL A 1 186 ? -0.454 3.189 29.362 1.00 33.59 186 VAL A O 1
ATOM 1519 N N . ASN A 1 187 ? -2.383 2.869 30.559 1.00 32.34 187 ASN A N 1
ATOM 1520 C CA . ASN A 1 187 ? -2.511 3.998 31.496 1.00 32.34 187 ASN A CA 1
ATOM 1521 C C . ASN A 1 187 ? -1.909 5.361 31.126 1.00 32.34 187 ASN A C 1
ATOM 1523 O O . ASN A 1 187 ? -0.670 5.517 31.182 1.00 32.34 187 ASN A O 1
#

Radius of gyration: 19.51 Å; Cα contacts (8 Å, |Δi|>4): 366; chains: 1; bounding box: 44×41×56 Å

Sequence (187 aa):
MIYKYGANGTLFRKVTINDSIPKVKDYIGDIDYLNEDIDKIKHQNGYIQKKDYCNPTLQLHLSDNEEISLDYYASGIFSTRIINPADSTKYLAEDSITLLPKFEVPVGKIFLADIGTCNSQPDRWQYNYTIKDHLGNTRVVFSDINDDGNIYPEDILSTHDYYPFGLELSKSESPKDNFKYLYQEVN

Foldseek 3Di:
DDWDAD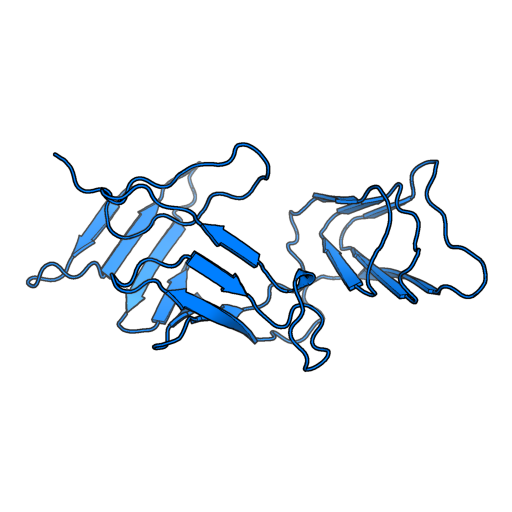PVRHTAWDWDDDPHDIWIWGDDPQFIDTPNHTAWRADPFGIKGWPQQEDLADEAEEEEEDDEEEEDHYQEYEYLYEDPPYQEYEYEHAHYYHDDPNHYYDPNHYYHYYHDDSPPDPGDIWDWGFDADPVRHTAWIFTPRRPPPDGDPVRTPDGWDADPVGHTDDPPDDDDPPDDDDPPDDD

pLDDT: mean 83.62, std 16.28, range [32.34, 98.0]

Nearest PDB structures (foldseek):
  7q97-assembly1_B  TM=3.787E-01  e=5.654E-01  Pseudomonas protegens Pf-5
  8qjd-assembly1_A  TM=4.962E-01  e=1.830E+00  Salmonella bongori N268-08
  9c3c-assembly1_g  TM=3.145E-01  e=4.165E+00  Oryctolagus cuniculus
  6n2b-assembly1_A  TM=2.400E-01  e=5.924E+00  Caldicellulosiruptor acetigenus I77R1B

Secondary structure (DSSP, 8-state):
-EEEE-TTS-EEEEEEEETTEEEEEEEETTEEEETTEEEEEEETTEEEEEE-S--TTPEEEE-SB--S-EEEEEEEEEE--B--S-SEEEEEEEEEEEE-TT-B--TT-EEEEEE--GGGS--EEEEEEEEE-TTS-EEEEE--SS-SS---GGGEEEE-EE-TTS-EE--S--S------S-----